Protein AF-A0A7C1V9P4-F1 (afdb_monomer)

Sequence (305 aa):
MFDKLQAVISMVESKGAEFVDARYDELLLRTIIKENERIEKYKTIKRAGVGFNVYYKGATGYAFSANLSIASLEQSAISALGIAKACAPAISIKSEIEPLDPIKNVHLKPEIREPAWLVEGDEKMELLSRMENSAKENGESISSLRVFYGELSGEKIFTNSEGTEIHWHPFTLALRCEVTSKTPQGDLMTARDFRTGSIGLEHLKMKNHTPEDLGKNAALWAKEKLTSKTAPAGKFRALCENSLAGVLAHESFGHLTEGDFVVSKGSPLHNKLGEKLGSEHVTIIDEGIVPKGENICSLWLPFDD

Radius of gyration: 24.07 Å; Cα contacts (8 Å, |Δi|>4): 601; chains: 1; bounding box: 50×53×67 Å

Secondary structure (DSSP, 8-state):
-HHHHHHHHHHHHTTT-SEEEEEEEEEEEEEEEEETTEEEEEEEEEEEEEEEEEEETTEEEEEEES--SHHHHHHHHHHHHHHHHHHTTT-SSPPP----PPP-SEEE----SS-GGGS-HHHHHHHHHHHHHHHHHH-SSEEEEEEEEEEEEEEEEEEETT--EEEE--EEEEEEEEEEEE-TT--EEEEEEEEEES--GGGGGSTT-SHHHHHHHHHHHHHHHHTPPPPPSS-------HHHHHHHHIIIIIGGG-HHHHHTT-STTTT-TTS--S-TT-------PPPPSTT--S---SS--

Structure (mmCIF, N/CA/C/O backbone):
data_AF-A0A7C1V9P4-F1
#
_entry.id   AF-A0A7C1V9P4-F1
#
loop_
_atom_site.group_PDB
_atom_site.id
_atom_site.type_symbol
_atom_site.label_atom_id
_atom_site.label_alt_id
_atom_site.label_comp_id
_atom_site.label_asym_id
_atom_site.label_entity_id
_atom_site.label_seq_id
_atom_site.pdbx_PDB_ins_code
_atom_site.Cartn_x
_atom_site.Cartn_y
_atom_site.Cartn_z
_atom_site.occupancy
_atom_site.B_iso_or_equiv
_atom_site.auth_seq_id
_atom_site.auth_comp_id
_atom_site.auth_asym_id
_atom_site.auth_atom_id
_atom_site.pdbx_PDB_model_num
ATOM 1 N N . MET A 1 1 ? 6.977 14.990 -16.830 1.00 96.00 1 MET A N 1
ATOM 2 C CA . MET A 1 1 ? 7.870 13.939 -16.286 1.00 96.00 1 MET A CA 1
ATOM 3 C C . MET A 1 1 ? 8.009 12.784 -17.268 1.00 96.00 1 MET A C 1
ATOM 5 O O . MET A 1 1 ? 9.139 12.408 -17.530 1.00 96.00 1 MET A O 1
ATOM 9 N N . PHE A 1 2 ? 6.910 12.297 -17.856 1.00 97.12 2 PHE A N 1
ATOM 10 C CA . PHE A 1 2 ? 6.898 11.280 -18.918 1.00 97.12 2 PHE A CA 1
ATOM 11 C C . PHE A 1 2 ? 8.036 11.407 -19.954 1.00 97.12 2 PHE A C 1
ATOM 13 O O . PHE A 1 2 ? 8.886 10.525 -20.003 1.00 97.12 2 PHE A O 1
ATOM 20 N N . ASP A 1 3 ? 8.147 12.533 -20.675 1.00 97.69 3 ASP A N 1
ATOM 21 C CA . ASP A 1 3 ? 9.193 12.716 -21.705 1.00 97.69 3 ASP A CA 1
ATOM 22 C C . ASP A 1 3 ? 10.616 12.536 -21.160 1.00 97.69 3 ASP A C 1
ATOM 24 O O . ASP A 1 3 ? 11.504 12.004 -21.824 1.00 97.69 3 ASP A O 1
ATOM 28 N N . LYS A 1 4 ? 10.836 12.968 -19.912 1.00 97.81 4 LYS A N 1
ATOM 29 C CA . LYS A 1 4 ? 12.121 12.812 -19.229 1.00 97.81 4 LYS A CA 1
ATOM 30 C C . LYS A 1 4 ? 12.416 11.333 -18.964 1.00 97.81 4 LYS A C 1
ATOM 32 O O . LYS A 1 4 ? 13.551 10.915 -19.150 1.00 97.81 4 LYS A O 1
ATOM 37 N N . LEU A 1 5 ? 11.420 10.558 -18.532 1.00 98.50 5 LEU A N 1
ATOM 38 C CA . LEU A 1 5 ? 11.569 9.119 -18.298 1.00 98.50 5 LEU A CA 1
ATOM 39 C C . LEU A 1 5 ? 11.800 8.364 -19.609 1.00 98.50 5 LEU A C 1
ATOM 41 O O . LEU A 1 5 ? 12.713 7.550 -19.673 1.00 98.50 5 LEU A O 1
ATOM 45 N N . GLN A 1 6 ? 11.054 8.699 -20.663 1.00 98.31 6 GLN A N 1
ATOM 46 C CA . GLN A 1 6 ? 11.232 8.123 -21.998 1.00 98.31 6 GLN A CA 1
ATOM 47 C C . GLN A 1 6 ? 12.642 8.369 -22.554 1.00 98.31 6 GLN A C 1
ATOM 49 O O . GLN A 1 6 ? 13.273 7.447 -23.068 1.00 98.31 6 GLN A O 1
ATOM 54 N N . ALA A 1 7 ? 13.193 9.573 -22.364 1.00 98.44 7 ALA A N 1
ATOM 55 C CA . ALA A 1 7 ? 14.576 9.865 -22.740 1.00 98.44 7 ALA A CA 1
ATOM 56 C C . ALA A 1 7 ? 15.599 8.991 -21.984 1.00 98.44 7 ALA A C 1
ATOM 58 O O . ALA A 1 7 ? 16.558 8.503 -22.584 1.00 98.44 7 ALA A O 1
ATOM 59 N N . VAL A 1 8 ? 15.392 8.759 -20.680 1.00 98.75 8 VAL A N 1
ATOM 60 C CA . VAL A 1 8 ? 16.258 7.879 -19.871 1.00 98.75 8 VAL A CA 1
ATOM 61 C C . VAL A 1 8 ? 16.138 6.421 -20.317 1.00 98.75 8 VAL A C 1
ATOM 63 O O . VAL A 1 8 ? 17.161 5.750 -20.446 1.00 98.75 8 VAL A O 1
ATOM 66 N N . ILE A 1 9 ? 14.921 5.946 -20.590 1.00 98.69 9 ILE A N 1
ATOM 67 C CA . ILE A 1 9 ? 14.661 4.592 -21.098 1.00 98.69 9 ILE A CA 1
ATOM 68 C C . ILE A 1 9 ? 15.419 4.368 -22.409 1.00 98.69 9 ILE A C 1
ATOM 70 O O . ILE A 1 9 ? 16.275 3.485 -22.463 1.00 98.69 9 ILE A O 1
ATOM 74 N N . SER A 1 10 ? 15.227 5.248 -23.400 1.00 98.50 10 SER A N 1
ATOM 75 C CA . SER A 1 10 ? 15.921 5.172 -24.698 1.00 98.50 10 SER A CA 1
ATOM 76 C C . SER A 1 10 ? 17.448 5.143 -24.542 1.00 98.50 10 SER A C 1
ATOM 78 O O . SER A 1 10 ? 18.164 4.420 -25.242 1.00 98.50 10 SER A O 1
ATOM 80 N N . MET A 1 11 ? 17.982 5.919 -23.593 1.00 98.50 11 MET A N 1
ATOM 81 C CA . MET A 1 11 ? 19.412 5.930 -23.293 1.00 98.50 11 MET A CA 1
ATOM 82 C C . MET A 1 11 ? 19.894 4.582 -22.741 1.00 98.50 11 MET A C 1
ATOM 84 O O . MET A 1 11 ? 20.945 4.093 -23.164 1.00 98.50 11 MET A O 1
ATOM 88 N N . VAL A 1 12 ? 19.159 3.963 -21.819 1.00 98.31 12 VAL A N 1
ATOM 89 C CA . VAL A 1 12 ? 19.556 2.685 -21.209 1.00 98.31 12 VAL A CA 1
ATOM 90 C C . VAL A 1 12 ? 19.396 1.515 -22.185 1.00 98.31 12 VAL A C 1
ATOM 92 O O . VAL A 1 12 ? 20.265 0.640 -22.225 1.00 98.31 12 VAL A O 1
ATOM 95 N N . GLU A 1 13 ? 18.380 1.541 -23.046 1.00 98.38 13 GLU A N 1
ATOM 96 C CA . GLU A 1 13 ? 18.219 0.595 -24.160 1.00 98.38 13 GLU A CA 1
ATOM 97 C C . GLU A 1 13 ? 19.413 0.640 -25.115 1.00 98.38 13 GLU A C 1
ATOM 99 O O . GLU A 1 13 ? 19.986 -0.399 -25.447 1.00 98.38 13 GLU A O 1
ATOM 104 N N . SER A 1 14 ? 19.913 1.839 -25.448 1.00 98.38 14 SER A N 1
ATOM 105 C CA . SER A 1 14 ? 21.128 1.988 -26.267 1.00 98.38 14 SER A CA 1
ATOM 106 C C . SER A 1 14 ? 22.387 1.364 -25.632 1.00 98.38 14 SER A C 1
ATOM 108 O O . SER A 1 14 ? 23.379 1.110 -26.315 1.00 98.38 14 SER A O 1
ATOM 110 N N . LYS A 1 15 ? 22.357 1.085 -24.319 1.00 98.19 15 LYS A N 1
ATOM 111 C CA . LYS A 1 15 ? 23.425 0.410 -23.554 1.00 98.19 15 LYS A CA 1
ATOM 112 C C . LYS A 1 15 ? 23.176 -1.094 -23.374 1.00 98.19 15 LYS A C 1
ATOM 114 O O . LYS A 1 15 ? 23.946 -1.771 -22.671 1.00 98.19 15 LYS A O 1
ATOM 119 N N . GLY A 1 16 ? 22.141 -1.613 -24.027 1.00 97.25 16 GLY A N 1
ATOM 120 C CA . GLY A 1 16 ? 21.831 -3.028 -24.148 1.00 97.25 16 GLY A CA 1
ATOM 121 C C . GLY A 1 16 ? 20.777 -3.546 -23.178 1.00 97.25 16 GLY A C 1
ATOM 122 O O . GLY A 1 16 ? 20.761 -4.752 -22.981 1.00 97.25 16 GLY A O 1
ATOM 123 N N . ALA A 1 17 ? 19.959 -2.697 -22.546 1.00 97.88 17 ALA A N 1
ATOM 124 C CA . ALA A 1 17 ? 18.738 -3.187 -21.898 1.00 97.88 17 ALA A CA 1
ATOM 125 C C . ALA A 1 17 ? 17.754 -3.730 -22.945 1.00 97.88 17 ALA A C 1
ATOM 127 O O . ALA A 1 17 ? 17.653 -3.169 -24.032 1.00 97.88 17 ALA A O 1
ATOM 128 N N . GLU A 1 18 ? 17.056 -4.815 -22.612 1.00 97.25 18 GLU A N 1
ATOM 129 C CA . GLU A 1 18 ? 16.033 -5.430 -23.475 1.00 97.25 18 GLU A CA 1
ATOM 130 C C . GLU A 1 18 ? 14.646 -4.833 -23.217 1.00 97.25 18 GLU A C 1
ATOM 132 O O . GLU A 1 18 ? 13.836 -4.750 -24.133 1.00 97.25 18 GLU A O 1
ATOM 137 N N . PHE A 1 19 ? 14.394 -4.402 -21.980 1.00 97.56 19 PHE A N 1
ATOM 138 C CA . PHE A 1 19 ? 13.186 -3.694 -21.577 1.00 97.56 19 PHE A CA 1
ATOM 139 C C . PHE A 1 19 ? 13.467 -2.880 -20.315 1.00 97.56 19 PHE A C 1
ATOM 141 O O . PHE A 1 19 ? 14.289 -3.270 -19.476 1.00 97.56 19 PHE A O 1
ATOM 148 N N . VAL A 1 20 ? 12.789 -1.750 -20.174 1.00 97.94 20 VAL A N 1
ATOM 149 C CA . VAL A 1 20 ? 12.840 -0.892 -18.995 1.00 97.94 20 VAL A CA 1
ATOM 150 C C . VAL A 1 20 ? 11.428 -0.434 -18.670 1.00 97.94 20 VAL A C 1
ATOM 152 O O . VAL A 1 20 ? 10.728 0.058 -19.552 1.00 97.94 20 VAL A O 1
ATOM 155 N N . ASP A 1 21 ? 11.038 -0.516 -17.403 1.00 96.38 21 ASP A N 1
ATOM 156 C CA . ASP A 1 21 ? 9.947 0.295 -16.872 1.00 96.38 21 ASP A CA 1
ATOM 157 C C . ASP A 1 21 ? 10.487 1.367 -15.921 1.00 96.38 21 ASP A C 1
ATOM 159 O O . ASP A 1 21 ? 11.546 1.231 -15.297 1.00 96.38 21 ASP A O 1
ATOM 163 N N . ALA A 1 22 ? 9.777 2.487 -15.879 1.00 98.19 22 ALA A N 1
ATOM 164 C CA . ALA A 1 22 ? 10.066 3.624 -15.033 1.00 98.19 22 ALA A CA 1
ATOM 165 C C . ALA A 1 22 ? 8.780 4.094 -14.355 1.00 98.19 22 ALA A C 1
ATOM 167 O O . ALA A 1 22 ? 7.757 4.333 -15.003 1.00 98.19 22 ALA A O 1
ATOM 168 N N . ARG A 1 23 ? 8.858 4.276 -13.039 1.00 97.50 23 ARG A N 1
ATOM 169 C CA . ARG A 1 23 ? 7.726 4.659 -12.191 1.00 97.50 23 ARG A CA 1
ATOM 170 C C . ARG A 1 23 ? 8.077 5.914 -11.431 1.00 97.50 23 ARG A C 1
ATOM 172 O O . ARG A 1 23 ? 8.983 5.887 -10.603 1.00 97.50 23 ARG A O 1
ATOM 179 N N . TYR A 1 24 ? 7.393 7.010 -11.727 1.00 98.12 24 TYR A N 1
ATOM 180 C CA . TYR A 1 24 ? 7.486 8.238 -10.950 1.00 98.12 24 TYR A CA 1
ATOM 181 C C . TYR A 1 24 ? 6.370 8.280 -9.921 1.00 98.12 24 TYR A C 1
ATOM 183 O O . TYR A 1 24 ? 5.208 8.155 -10.284 1.00 98.12 24 TYR A O 1
ATOM 191 N N . ASP A 1 25 ? 6.740 8.556 -8.678 1.00 96.62 25 ASP A N 1
ATOM 192 C CA . ASP A 1 25 ? 5.815 8.820 -7.588 1.00 96.62 25 ASP A CA 1
ATOM 193 C C . ASP A 1 25 ? 6.046 10.242 -7.085 1.00 96.62 25 ASP A C 1
ATOM 195 O O . ASP A 1 25 ? 7.180 10.621 -6.791 1.00 96.62 25 ASP A O 1
ATOM 199 N N . GLU A 1 26 ? 4.976 11.008 -6.902 1.00 97.12 26 GLU A N 1
ATOM 200 C CA . GLU A 1 26 ? 4.943 12.222 -6.096 1.00 97.12 26 GLU A CA 1
ATOM 201 C C . GLU A 1 26 ? 3.722 12.194 -5.180 1.00 97.12 26 GLU A C 1
ATOM 203 O O . GLU A 1 26 ? 2.608 12.530 -5.570 1.00 97.12 26 GLU A O 1
ATOM 208 N N . LEU A 1 27 ? 3.944 11.787 -3.932 1.00 95.62 27 LEU A N 1
ATOM 209 C CA . LEU A 1 27 ? 2.893 11.512 -2.962 1.00 95.62 27 LEU A CA 1
ATOM 210 C C . LEU A 1 27 ? 2.967 12.464 -1.768 1.00 95.62 27 LEU A C 1
ATOM 212 O O . LEU A 1 27 ? 4.029 12.728 -1.198 1.00 95.62 27 LEU A O 1
ATOM 216 N N . LEU A 1 28 ? 1.800 12.936 -1.355 1.00 95.62 28 LEU A N 1
ATOM 217 C CA . LEU A 1 28 ? 1.541 13.693 -0.144 1.00 95.62 28 LEU A CA 1
ATOM 218 C C . LEU A 1 28 ? 0.872 12.774 0.875 1.00 95.62 28 LEU A C 1
ATOM 220 O O . LEU A 1 28 ? -0.248 12.310 0.670 1.00 95.62 28 LEU A O 1
ATOM 224 N N . LEU A 1 29 ? 1.559 12.545 1.992 1.00 95.94 29 LEU A N 1
ATOM 225 C CA . LEU A 1 29 ? 1.027 11.855 3.159 1.00 95.94 29 LEU A CA 1
ATOM 226 C C . LEU A 1 29 ? 0.734 12.884 4.246 1.00 95.94 29 LEU A C 1
ATOM 228 O O . LEU A 1 29 ? 1.670 13.506 4.762 1.00 95.94 29 LEU A O 1
ATOM 232 N N . ARG A 1 30 ? -0.533 13.033 4.641 1.00 96.12 30 ARG A N 1
ATOM 233 C CA . ARG A 1 30 ? -0.882 13.778 5.858 1.00 96.12 30 ARG A CA 1
ATOM 234 C C . ARG A 1 30 ? -1.297 12.835 6.962 1.00 96.12 30 ARG A C 1
ATOM 236 O O . ARG A 1 30 ? -1.906 11.795 6.734 1.00 96.12 30 ARG A O 1
ATOM 243 N N . THR A 1 31 ? -0.920 13.190 8.178 1.00 97.62 31 THR A N 1
ATOM 244 C CA . THR A 1 31 ? -1.203 12.398 9.365 1.00 97.62 31 THR A CA 1
ATOM 245 C C . THR A 1 31 ? -1.491 13.323 10.528 1.00 97.62 31 THR A C 1
ATOM 247 O O . THR A 1 31 ? -0.660 14.173 10.859 1.00 97.62 31 THR A O 1
ATOM 250 N N . ILE A 1 32 ? -2.628 13.096 11.175 1.00 98.19 32 ILE A N 1
ATOM 251 C CA . ILE A 1 32 ? -2.989 13.723 12.438 1.00 98.19 32 ILE A CA 1
ATOM 252 C C . ILE A 1 32 ? -3.236 12.609 13.455 1.00 98.19 32 ILE A C 1
ATOM 254 O O . ILE A 1 32 ? -3.940 11.642 13.170 1.00 98.19 32 ILE A O 1
ATOM 258 N N . ILE A 1 33 ? -2.614 12.717 14.624 1.00 98.19 33 ILE A N 1
ATOM 259 C CA . ILE A 1 33 ? -2.782 11.775 15.729 1.00 98.19 33 ILE A CA 1
ATOM 260 C C . ILE A 1 33 ? -3.067 12.582 16.981 1.00 98.19 33 ILE A C 1
ATOM 262 O O . ILE A 1 33 ? -2.270 13.455 17.337 1.00 98.19 33 ILE A O 1
ATOM 266 N N . LYS A 1 34 ? -4.170 12.253 17.651 1.00 98.12 34 LYS A N 1
ATOM 267 C CA . LYS A 1 34 ? -4.430 12.701 19.016 1.00 98.12 34 LYS A CA 1
ATOM 268 C C . LYS A 1 34 ? -4.351 11.518 19.967 1.00 98.12 34 LYS A C 1
ATOM 270 O O . LYS A 1 34 ? -4.771 10.414 19.616 1.00 98.12 34 LYS A O 1
ATOM 275 N N . GLU A 1 35 ? -3.846 11.773 21.161 1.00 97.44 35 GLU A N 1
ATOM 276 C CA . GLU A 1 35 ? -3.907 10.854 22.288 1.00 97.44 35 GLU A CA 1
ATOM 277 C C . GLU A 1 35 ? -4.389 11.616 23.520 1.00 97.44 35 GLU A C 1
ATOM 279 O O . GLU A 1 35 ? -3.815 12.645 23.876 1.00 97.44 35 GLU A O 1
ATOM 284 N N . ASN A 1 36 ? -5.459 11.127 24.153 1.00 93.50 36 ASN A N 1
ATOM 285 C CA . ASN A 1 36 ? -6.065 11.735 25.340 1.00 93.50 36 ASN A CA 1
ATOM 286 C C . ASN A 1 36 ? -6.236 13.265 25.201 1.00 93.50 36 ASN A C 1
ATOM 288 O O . ASN A 1 36 ? -5.708 14.027 26.006 1.00 93.50 36 ASN A O 1
ATOM 292 N N . GLU A 1 37 ? -6.932 13.712 24.151 1.00 91.69 37 GLU A N 1
ATOM 293 C CA . GLU A 1 37 ? -7.210 15.116 23.786 1.00 91.69 37 GLU A CA 1
ATOM 294 C C . GLU A 1 37 ? -6.017 15.926 23.275 1.00 91.69 37 GLU A C 1
ATOM 296 O O . GLU A 1 37 ? -6.200 17.002 22.700 1.00 91.69 37 GLU A O 1
ATOM 301 N N . ARG A 1 38 ? -4.790 15.423 23.420 1.00 96.50 38 ARG A N 1
ATOM 302 C CA . ARG A 1 38 ? -3.576 16.137 23.020 1.00 96.50 38 ARG A CA 1
ATOM 303 C C . ARG A 1 38 ? -3.177 15.756 21.604 1.00 96.50 38 ARG A C 1
ATOM 305 O O . ARG A 1 38 ? -3.206 14.589 21.227 1.00 96.50 38 ARG A O 1
ATOM 312 N N . ILE A 1 39 ? -2.785 16.749 20.811 1.00 97.19 39 ILE A N 1
ATOM 313 C CA . ILE A 1 39 ? -2.232 16.518 19.474 1.00 97.19 39 ILE A CA 1
ATOM 314 C C . ILE A 1 39 ? -0.796 16.016 19.634 1.00 97.19 39 ILE A C 1
ATOM 316 O O . ILE A 1 39 ? 0.102 16.786 19.961 1.00 97.19 39 ILE A O 1
ATOM 320 N N . GLU A 1 40 ? -0.585 14.736 19.355 1.00 97.38 40 GLU A N 1
ATOM 321 C CA . GLU A 1 40 ? 0.741 14.108 19.343 1.00 97.38 40 GLU A CA 1
ATOM 322 C C . GLU A 1 40 ? 1.461 14.356 18.016 1.00 97.38 40 GLU A C 1
ATOM 324 O O . GLU A 1 40 ? 2.684 14.494 17.948 1.00 97.38 40 GLU A O 1
ATOM 329 N N . LYS A 1 41 ? 0.703 14.399 16.916 1.00 97.00 41 LYS A N 1
ATOM 330 C CA . LYS A 1 41 ? 1.269 14.579 15.581 1.00 97.00 41 LYS A CA 1
ATOM 331 C C . LYS A 1 41 ? 0.309 15.330 14.681 1.00 97.00 41 LYS A C 1
ATOM 333 O O . LYS A 1 41 ? -0.839 14.934 14.542 1.00 97.00 41 LYS A O 1
ATOM 338 N N . TYR A 1 42 ? 0.831 16.337 13.994 1.00 96.69 42 TYR A N 1
ATOM 339 C CA . TYR A 1 42 ? 0.198 16.978 12.847 1.00 96.69 42 TYR A CA 1
ATOM 340 C C . TYR A 1 42 ? 1.285 17.150 11.787 1.00 96.69 42 TYR A C 1
ATOM 342 O O . TYR A 1 42 ? 2.172 17.991 11.926 1.00 96.69 42 TYR A O 1
ATOM 350 N N . LYS A 1 43 ? 1.299 16.291 10.765 1.00 96.50 43 LYS A N 1
ATOM 351 C CA . LYS A 1 43 ? 2.416 16.219 9.815 1.00 96.50 43 LYS A CA 1
ATOM 352 C C . LYS A 1 43 ? 1.930 16.056 8.385 1.00 96.50 43 LYS A C 1
ATOM 354 O O . LYS A 1 43 ? 1.090 15.205 8.119 1.00 96.50 43 LYS A O 1
ATOM 359 N N . THR A 1 44 ? 2.561 16.793 7.476 1.00 95.44 44 THR A N 1
ATOM 360 C CA . THR A 1 44 ? 2.487 16.569 6.028 1.00 95.44 44 THR A CA 1
ATOM 361 C C . THR A 1 44 ? 3.875 16.191 5.523 1.00 95.44 44 THR A C 1
ATOM 363 O O . THR A 1 44 ? 4.862 16.837 5.874 1.00 95.44 44 THR A O 1
ATOM 366 N N . ILE A 1 45 ? 3.969 15.124 4.734 1.00 96.94 45 ILE A N 1
ATOM 367 C CA . ILE A 1 45 ? 5.202 14.665 4.093 1.00 96.94 45 ILE A CA 1
ATOM 368 C C . ILE A 1 45 ? 4.952 14.614 2.594 1.00 96.94 45 ILE A C 1
ATOM 370 O O . ILE A 1 45 ? 4.043 13.919 2.157 1.00 96.94 45 ILE A O 1
ATOM 374 N N . LYS A 1 46 ? 5.799 15.293 1.821 1.00 96.50 46 LYS A N 1
ATOM 375 C CA . LYS A 1 46 ? 5.904 15.085 0.379 1.00 96.50 46 LYS A CA 1
ATOM 376 C C . LYS A 1 46 ? 7.046 14.110 0.105 1.00 96.50 46 LYS A C 1
ATOM 378 O O . LYS A 1 46 ? 8.144 14.294 0.629 1.00 96.50 46 LYS A O 1
ATOM 383 N N . ARG A 1 47 ? 6.791 13.073 -0.686 1.00 96.56 47 ARG A N 1
ATOM 384 C CA . ARG A 1 47 ? 7.801 12.145 -1.204 1.00 96.56 47 ARG A CA 1
ATOM 385 C C . ARG A 1 47 ? 7.738 12.186 -2.714 1.00 96.56 47 ARG A C 1
ATOM 387 O O . ARG A 1 47 ? 6.648 12.087 -3.256 1.00 96.56 47 ARG A O 1
ATOM 394 N N . ALA A 1 48 ? 8.888 12.330 -3.357 1.00 97.88 48 ALA A N 1
ATOM 395 C CA . ALA A 1 48 ? 8.982 12.236 -4.799 1.00 97.88 48 ALA A CA 1
ATOM 396 C C . ALA A 1 48 ? 10.189 11.388 -5.193 1.00 97.88 48 ALA A C 1
ATOM 398 O O . ALA A 1 48 ? 11.231 11.459 -4.536 1.00 97.88 48 ALA A O 1
ATOM 399 N N . GLY A 1 49 ? 10.053 10.597 -6.249 1.00 98.31 49 GLY A N 1
ATOM 400 C CA . GLY A 1 49 ? 11.144 9.782 -6.759 1.00 98.31 49 GLY A CA 1
ATOM 401 C C . GLY A 1 49 ? 10.761 8.988 -7.993 1.00 98.31 49 GLY A C 1
ATOM 402 O O . GLY A 1 49 ? 9.604 8.973 -8.397 1.00 98.31 49 GLY A O 1
ATOM 403 N N . VAL A 1 50 ? 11.762 8.354 -8.594 1.00 98.69 50 VAL A N 1
ATOM 404 C CA . VAL A 1 50 ? 11.601 7.471 -9.747 1.00 98.69 50 VAL A CA 1
ATOM 405 C C . VAL A 1 50 ? 12.277 6.140 -9.455 1.00 98.69 50 VAL A C 1
ATOM 407 O O . VAL A 1 50 ? 13.444 6.140 -9.060 1.00 98.69 50 VAL A O 1
ATOM 410 N N . GLY A 1 51 ? 11.564 5.036 -9.652 1.00 98.44 51 GLY A N 1
ATOM 411 C CA . GLY A 1 51 ? 12.121 3.686 -9.714 1.00 98.44 51 GLY A CA 1
ATOM 412 C C . GLY A 1 51 ? 12.295 3.238 -11.164 1.00 98.44 51 GLY A C 1
ATOM 413 O O . GLY A 1 51 ? 11.484 3.601 -12.012 1.00 98.44 51 GLY A O 1
ATOM 414 N N . PHE A 1 52 ? 13.347 2.468 -11.435 1.00 98.62 52 PHE A N 1
ATOM 415 C CA . PHE A 1 52 ? 13.604 1.834 -12.726 1.00 98.62 52 PHE A CA 1
ATOM 416 C C . PHE A 1 52 ? 13.789 0.333 -12.526 1.00 98.62 52 PHE A C 1
ATOM 418 O O . PHE A 1 52 ? 14.713 -0.059 -11.804 1.00 98.62 52 PHE A O 1
ATOM 425 N N . ASN A 1 53 ? 12.981 -0.490 -13.195 1.00 97.94 53 ASN A N 1
ATOM 426 C CA . ASN A 1 53 ? 13.299 -1.899 -13.410 1.00 97.94 53 ASN A CA 1
ATOM 427 C C . ASN A 1 53 ? 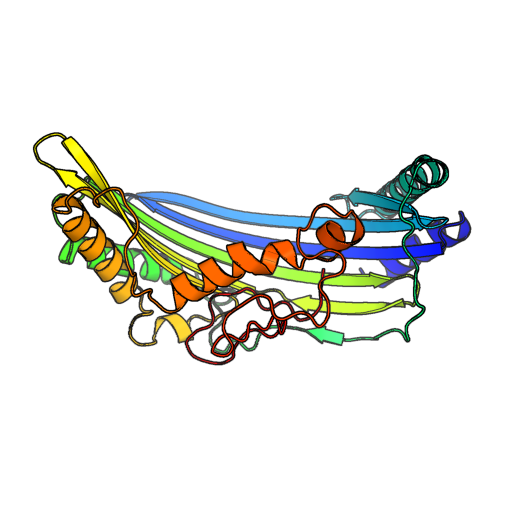13.895 -2.059 -14.805 1.00 97.94 53 ASN A C 1
ATOM 429 O O . ASN A 1 53 ? 13.311 -1.634 -15.798 1.00 97.94 53 ASN A O 1
ATOM 433 N N . VAL A 1 54 ? 15.076 -2.664 -14.883 1.00 98.38 54 VAL A N 1
ATOM 434 C CA . VAL A 1 54 ? 15.790 -2.896 -16.139 1.00 98.38 54 VAL A CA 1
ATOM 435 C C . VAL A 1 54 ? 15.974 -4.387 -16.347 1.00 98.38 54 VAL A C 1
ATOM 437 O O . VAL A 1 54 ? 16.501 -5.080 -15.474 1.00 98.38 54 VAL A O 1
ATOM 440 N N . TYR A 1 55 ? 15.597 -4.860 -17.527 1.00 97.81 55 TYR A N 1
ATOM 441 C CA . TYR A 1 55 ? 15.671 -6.257 -17.919 1.00 97.81 55 TYR A CA 1
ATOM 442 C C . TYR A 1 55 ? 16.814 -6.483 -18.911 1.00 97.81 55 TYR A C 1
ATOM 444 O O . TYR A 1 55 ? 17.027 -5.708 -19.849 1.00 97.81 55 TYR A O 1
ATOM 452 N N . TYR A 1 56 ? 17.579 -7.548 -18.681 1.00 97.69 56 TYR A N 1
ATOM 453 C CA . TYR A 1 56 ? 18.713 -7.941 -19.510 1.00 97.69 56 TYR A CA 1
ATOM 454 C C . TYR A 1 56 ? 18.952 -9.453 -19.446 1.00 97.69 56 TYR A C 1
ATOM 456 O O . TYR A 1 56 ? 19.321 -9.992 -18.400 1.00 97.69 56 TYR A O 1
ATOM 464 N N . LYS A 1 57 ? 18.805 -10.137 -20.583 1.00 96.06 57 LYS A N 1
ATOM 465 C CA . LYS A 1 57 ? 19.024 -11.581 -20.765 1.00 96.06 57 LYS A CA 1
ATOM 466 C C . LYS A 1 57 ? 18.254 -12.438 -19.759 1.00 96.06 57 LYS A C 1
ATOM 468 O O . LYS A 1 57 ? 18.768 -13.442 -19.257 1.00 96.06 57 LYS A O 1
ATOM 473 N N . GLY A 1 58 ? 17.023 -12.024 -19.471 1.00 94.50 58 GLY A N 1
ATOM 474 C CA . GLY A 1 58 ? 16.126 -12.663 -18.510 1.00 94.50 58 GLY A CA 1
ATOM 475 C C . GLY A 1 58 ? 16.394 -12.339 -17.037 1.00 94.50 58 GLY A C 1
ATOM 476 O O . GLY A 1 58 ? 15.676 -12.854 -16.187 1.00 94.50 58 GLY A O 1
ATOM 477 N N . ALA A 1 59 ? 17.396 -11.512 -16.713 1.00 97.00 59 ALA A N 1
ATOM 478 C CA . ALA A 1 59 ? 17.590 -10.970 -15.367 1.00 97.00 59 ALA A CA 1
ATOM 479 C C . ALA A 1 59 ? 16.998 -9.570 -15.238 1.00 97.00 59 ALA A C 1
ATOM 481 O O . ALA A 1 59 ? 16.958 -8.816 -16.209 1.00 97.00 59 ALA A O 1
ATOM 482 N N . THR A 1 60 ? 16.626 -9.209 -14.014 1.00 95.88 60 THR A N 1
ATOM 483 C CA . THR A 1 60 ? 16.102 -7.887 -13.667 1.00 95.88 60 THR A CA 1
ATOM 484 C C . THR A 1 60 ? 17.046 -7.198 -12.688 1.00 95.88 60 THR A C 1
ATOM 486 O O . THR A 1 60 ? 17.636 -7.834 -11.813 1.00 95.88 60 THR A O 1
ATOM 489 N N . GLY A 1 61 ? 17.201 -5.888 -12.831 1.00 97.75 61 GLY A N 1
ATOM 490 C CA . GLY A 1 61 ? 17.885 -5.032 -11.874 1.00 97.75 61 GLY A CA 1
ATOM 491 C C . GLY A 1 61 ? 17.030 -3.818 -11.547 1.00 97.75 61 GLY A C 1
ATOM 492 O O . GLY A 1 61 ? 16.367 -3.276 -12.426 1.00 97.75 61 GLY A O 1
ATOM 493 N N . TYR A 1 62 ? 17.060 -3.395 -10.285 1.00 98.38 62 TYR A N 1
ATOM 494 C CA . TYR A 1 62 ? 16.276 -2.268 -9.790 1.00 98.38 62 TYR A CA 1
ATOM 495 C C . TYR A 1 62 ? 17.174 -1.194 -9.183 1.00 98.38 62 TYR A C 1
ATOM 497 O O . TYR A 1 62 ? 18.117 -1.491 -8.445 1.00 98.38 62 TYR A O 1
ATOM 505 N N . ALA A 1 63 ? 16.852 0.064 -9.459 1.00 98.62 63 ALA A N 1
ATOM 506 C CA . ALA A 1 63 ? 17.417 1.214 -8.769 1.00 98.62 63 ALA A CA 1
ATOM 507 C C . ALA A 1 63 ? 16.416 2.368 -8.770 1.00 98.62 63 ALA A C 1
ATOM 509 O O . ALA A 1 63 ? 15.501 2.422 -9.587 1.00 98.62 63 ALA A O 1
ATOM 510 N N . PHE A 1 64 ? 16.613 3.329 -7.872 1.00 98.44 64 PHE A N 1
ATOM 511 C CA . PHE A 1 64 ? 15.725 4.480 -7.748 1.00 98.44 64 PHE A CA 1
ATOM 512 C C . PHE A 1 64 ? 16.501 5.779 -7.521 1.00 98.44 64 PHE A C 1
ATOM 514 O O . PHE A 1 64 ? 17.699 5.764 -7.227 1.00 98.44 64 PHE A O 1
ATOM 521 N N . SER A 1 65 ? 15.820 6.915 -7.659 1.00 98.31 65 SER A N 1
ATOM 522 C CA . SER A 1 65 ? 16.326 8.224 -7.244 1.00 98.31 65 SER A CA 1
ATOM 523 C C . SER A 1 65 ? 15.213 9.104 -6.686 1.00 98.31 65 SER A C 1
ATOM 525 O O . SER A 1 65 ? 14.139 9.200 -7.269 1.00 98.31 65 SER A O 1
ATOM 527 N N . ALA A 1 66 ? 15.499 9.807 -5.588 1.00 97.94 66 ALA A N 1
ATOM 528 C CA . ALA A 1 66 ? 14.674 10.913 -5.092 1.00 97.94 66 ALA A CA 1
ATOM 529 C C . ALA A 1 66 ? 15.089 12.278 -5.687 1.00 97.94 66 ALA A C 1
ATOM 531 O O . ALA A 1 66 ? 14.423 13.289 -5.471 1.00 97.94 66 ALA A O 1
ATOM 532 N N . ASN A 1 67 ? 16.200 12.331 -6.431 1.00 97.62 67 ASN A N 1
ATOM 533 C CA . ASN A 1 67 ? 16.652 13.517 -7.150 1.00 97.62 67 ASN A CA 1
ATOM 534 C C . ASN A 1 67 ? 16.181 13.438 -8.611 1.00 97.62 67 ASN A C 1
ATOM 536 O O . ASN A 1 67 ? 16.659 12.623 -9.393 1.00 97.62 67 ASN A O 1
ATOM 540 N N . LEU A 1 68 ? 15.263 14.332 -8.981 1.00 98.00 68 LEU A N 1
ATOM 541 C CA . LEU A 1 68 ? 14.586 14.340 -10.284 1.00 98.00 68 LEU A CA 1
ATOM 542 C C . LEU A 1 68 ? 15.383 15.040 -11.406 1.00 98.00 68 LEU A C 1
ATOM 544 O O . LEU A 1 68 ? 14.844 15.316 -12.489 1.00 98.00 68 LEU A O 1
ATOM 548 N N . SER A 1 69 ? 16.651 15.383 -11.159 1.00 98.19 69 SER A N 1
ATOM 549 C CA . SER A 1 69 ? 17.569 15.832 -12.212 1.00 98.19 69 SER A CA 1
ATOM 550 C C . SER A 1 69 ? 17.828 14.708 -13.214 1.00 98.19 69 SER A C 1
ATOM 552 O O . SER A 1 69 ? 17.949 13.547 -12.833 1.00 98.19 69 SER A O 1
ATOM 554 N N . ILE A 1 70 ? 17.944 15.058 -14.499 1.00 98.06 70 ILE A N 1
ATOM 555 C CA . ILE A 1 70 ? 18.171 14.071 -15.563 1.00 98.06 70 ILE A CA 1
ATOM 556 C C . ILE A 1 70 ? 19.410 13.209 -15.280 1.00 98.06 70 ILE A C 1
ATOM 558 O O . ILE A 1 70 ? 19.303 11.991 -15.285 1.00 98.06 70 ILE A O 1
ATOM 562 N N . ALA A 1 71 ? 20.527 13.826 -14.882 1.00 98.31 71 ALA A N 1
ATOM 563 C CA . ALA A 1 71 ? 21.767 13.118 -14.570 1.00 98.31 71 ALA A CA 1
ATOM 564 C C . ALA A 1 71 ? 21.598 12.073 -13.451 1.00 98.31 71 ALA A C 1
ATOM 566 O O . ALA A 1 71 ? 22.167 10.987 -13.522 1.00 98.31 71 ALA A O 1
ATOM 567 N N . SER A 1 72 ? 20.801 12.373 -12.418 1.00 98.56 72 SER A N 1
ATOM 568 C CA . SER A 1 72 ? 20.552 11.408 -11.345 1.00 98.56 72 SER A CA 1
ATOM 569 C C . SER A 1 72 ? 19.655 10.258 -11.796 1.00 98.56 72 SER A C 1
ATOM 571 O O . SER A 1 72 ? 19.880 9.132 -11.361 1.00 98.56 72 SER A O 1
ATOM 573 N N . LEU A 1 73 ? 18.658 10.528 -12.641 1.00 98.75 73 LEU A N 1
ATOM 574 C CA . LEU A 1 73 ? 17.780 9.495 -13.190 1.00 98.75 73 LEU A CA 1
ATOM 575 C C . LEU A 1 73 ? 18.549 8.558 -14.126 1.00 98.75 73 LEU A C 1
ATOM 577 O O . LEU A 1 73 ? 18.462 7.342 -13.982 1.00 98.75 73 LEU A O 1
ATOM 581 N N . GLU A 1 74 ? 19.363 9.123 -15.018 1.00 98.69 74 GLU A N 1
ATOM 582 C CA . GLU A 1 74 ? 20.260 8.376 -15.902 1.00 98.69 74 GLU A CA 1
ATOM 583 C C . GLU A 1 74 ? 21.212 7.481 -15.102 1.00 98.69 74 GLU A C 1
ATOM 585 O O . GLU A 1 74 ? 21.341 6.293 -15.398 1.00 98.69 74 GLU A O 1
ATOM 590 N N . GLN A 1 75 ? 21.836 8.017 -14.048 1.00 98.69 75 GLN A N 1
ATOM 591 C CA . GLN A 1 75 ? 22.744 7.253 -13.194 1.00 98.69 75 GLN A CA 1
ATOM 592 C C . GLN A 1 75 ? 22.039 6.091 -12.480 1.00 98.69 75 GLN A C 1
ATOM 594 O O . GLN A 1 75 ? 22.599 4.992 -12.409 1.00 98.69 75 GLN A O 1
ATOM 599 N N . SER A 1 76 ? 20.825 6.300 -11.960 1.00 98.75 76 SER A N 1
ATOM 600 C CA . SER A 1 76 ? 20.048 5.227 -11.330 1.00 98.75 76 SER A CA 1
ATOM 601 C C . SER A 1 76 ? 19.678 4.149 -12.345 1.00 98.75 76 SER A C 1
ATOM 603 O O . SER A 1 76 ? 19.941 2.976 -12.095 1.00 98.75 76 SER A O 1
ATOM 605 N N . ALA A 1 77 ? 19.180 4.519 -13.524 1.00 98.75 77 ALA A N 1
ATOM 606 C CA . ALA A 1 77 ? 18.798 3.552 -14.549 1.00 98.75 77 ALA A CA 1
ATOM 607 C C . ALA A 1 77 ? 20.010 2.761 -15.102 1.00 98.75 77 ALA A C 1
ATOM 609 O O . ALA A 1 77 ? 19.937 1.547 -15.291 1.00 98.75 77 ALA A O 1
ATOM 610 N N . ILE A 1 78 ? 21.180 3.402 -15.253 1.00 98.81 78 ILE A N 1
ATOM 611 C CA . ILE A 1 78 ? 22.450 2.712 -15.563 1.00 98.81 78 ILE A CA 1
ATOM 612 C C . ILE A 1 78 ? 22.839 1.733 -14.447 1.00 98.81 78 ILE A C 1
ATOM 614 O O . ILE A 1 78 ? 23.331 0.639 -14.730 1.00 98.81 78 ILE A O 1
ATOM 618 N N . SER A 1 79 ? 22.626 2.105 -13.184 1.00 98.81 79 SER A N 1
ATOM 619 C CA . SER A 1 79 ? 22.926 1.230 -12.043 1.00 98.81 79 SER A CA 1
ATOM 620 C C . SER A 1 79 ? 22.011 0.001 -12.030 1.00 98.81 79 SER A C 1
ATOM 622 O O . SER A 1 79 ? 22.504 -1.111 -11.846 1.00 98.81 79 SER A O 1
ATOM 624 N N . ALA A 1 80 ? 20.716 0.176 -12.321 1.00 98.81 80 ALA A N 1
ATOM 625 C CA . ALA A 1 80 ? 19.765 -0.922 -12.500 1.00 98.81 80 ALA A CA 1
ATOM 626 C C . ALA A 1 80 ? 20.210 -1.883 -13.619 1.00 98.81 80 ALA A C 1
ATOM 628 O O . ALA A 1 80 ? 20.274 -3.093 -13.402 1.00 98.81 80 ALA A O 1
ATOM 629 N N . LEU A 1 81 ? 20.642 -1.359 -14.775 1.00 98.81 81 LEU A N 1
ATOM 630 C CA . LEU A 1 81 ? 21.224 -2.177 -15.848 1.00 98.81 81 LEU A CA 1
ATOM 631 C C . LEU A 1 81 ? 22.481 -2.935 -15.392 1.00 98.81 81 LEU A C 1
ATOM 633 O O . LEU A 1 81 ? 22.678 -4.095 -15.756 1.00 98.81 81 LEU A O 1
ATOM 637 N N . GLY A 1 82 ? 23.350 -2.289 -14.611 1.00 98.69 82 GLY A N 1
ATOM 638 C CA . GLY A 1 82 ? 24.546 -2.915 -14.045 1.00 98.69 82 GLY A CA 1
ATOM 639 C C . GLY A 1 82 ? 24.214 -4.117 -13.158 1.00 98.69 82 GLY A C 1
ATOM 640 O O . GLY A 1 82 ? 24.844 -5.166 -13.296 1.00 98.69 82 GLY A O 1
ATOM 641 N N . ILE A 1 83 ? 23.187 -3.990 -12.311 1.00 98.50 83 ILE A N 1
ATOM 642 C CA . ILE A 1 83 ? 22.671 -5.084 -11.476 1.00 98.50 83 ILE A CA 1
ATOM 643 C C . ILE A 1 83 ? 22.144 -6.222 -12.358 1.00 98.50 83 ILE A C 1
ATOM 645 O O . ILE A 1 83 ? 22.578 -7.362 -12.195 1.00 98.50 83 ILE A O 1
ATOM 649 N N . ALA A 1 84 ? 21.295 -5.919 -13.346 1.00 98.25 84 ALA A N 1
ATOM 650 C CA . ALA A 1 84 ? 20.742 -6.926 -14.255 1.00 98.25 84 ALA A CA 1
ATOM 651 C C . ALA A 1 84 ? 21.853 -7.708 -14.986 1.00 98.25 84 ALA A C 1
ATOM 653 O O . ALA A 1 84 ? 21.841 -8.939 -15.029 1.00 98.25 84 ALA A O 1
ATOM 654 N N . LYS A 1 85 ? 22.881 -7.004 -15.486 1.00 98.31 85 LYS A N 1
ATOM 655 C CA . LYS A 1 85 ? 24.059 -7.611 -16.133 1.00 98.31 85 LYS A CA 1
ATOM 656 C C . LYS A 1 85 ? 24.855 -8.520 -15.197 1.00 98.31 85 LYS A C 1
ATOM 658 O O . LYS A 1 85 ? 25.328 -9.564 -15.643 1.00 98.31 85 LYS A O 1
ATOM 663 N N . ALA A 1 86 ? 25.009 -8.136 -13.931 1.00 98.00 86 ALA A N 1
ATOM 664 C CA . ALA A 1 86 ? 25.722 -8.932 -12.936 1.00 98.00 86 ALA A CA 1
ATOM 665 C C . ALA A 1 86 ? 24.948 -10.198 -12.531 1.00 98.00 86 ALA A C 1
ATOM 667 O O . ALA A 1 86 ? 25.564 -11.238 -12.300 1.00 98.00 86 ALA A O 1
ATOM 668 N N . CYS A 1 87 ? 23.613 -10.131 -12.482 1.00 96.69 87 CYS A N 1
ATOM 669 C CA . CYS A 1 87 ? 22.751 -11.260 -12.126 1.00 96.69 87 CYS A CA 1
ATOM 670 C C . CYS A 1 87 ? 22.525 -12.246 -13.285 1.00 96.69 87 CYS A C 1
ATOM 672 O O . CYS A 1 87 ? 22.444 -13.448 -13.043 1.00 96.69 87 CYS A O 1
ATOM 674 N N . ALA A 1 88 ? 22.481 -11.771 -14.535 1.00 96.94 88 ALA A N 1
ATOM 675 C CA . ALA A 1 88 ? 22.218 -12.577 -15.734 1.00 96.94 88 ALA A CA 1
ATOM 676 C C . ALA A 1 88 ? 22.952 -13.935 -15.834 1.00 96.94 88 ALA A C 1
ATOM 678 O O . ALA A 1 88 ? 22.307 -14.911 -16.217 1.00 96.94 88 ALA A O 1
ATOM 679 N N . PRO A 1 89 ? 24.255 -14.068 -15.505 1.00 96.44 89 PRO A N 1
ATOM 680 C CA . PRO A 1 89 ? 24.928 -15.368 -15.573 1.00 96.44 89 PRO A CA 1
ATOM 681 C C . PRO A 1 89 ? 24.532 -16.355 -14.460 1.00 96.44 89 PRO A C 1
ATOM 683 O O . PRO A 1 89 ? 24.846 -17.536 -14.586 1.00 96.44 89 PRO A O 1
ATOM 686 N N . ALA A 1 90 ? 23.895 -15.900 -13.377 1.00 94.12 90 ALA A N 1
ATOM 687 C CA . ALA A 1 90 ? 23.655 -16.693 -12.167 1.00 94.12 90 ALA A CA 1
ATOM 688 C C . ALA A 1 90 ? 22.182 -17.080 -11.934 1.00 94.12 90 ALA A C 1
ATOM 690 O O . ALA A 1 90 ? 21.906 -17.905 -11.063 1.00 94.12 90 ALA A O 1
ATOM 691 N N . ILE A 1 91 ? 21.234 -16.497 -12.673 1.00 93.44 91 ILE A N 1
ATOM 692 C CA . ILE A 1 91 ? 19.804 -16.772 -12.480 1.00 93.44 91 ILE A CA 1
ATOM 693 C C . ILE A 1 91 ? 19.393 -18.149 -13.023 1.00 93.44 91 ILE A C 1
ATOM 695 O O . ILE A 1 91 ? 19.817 -18.571 -14.099 1.00 93.4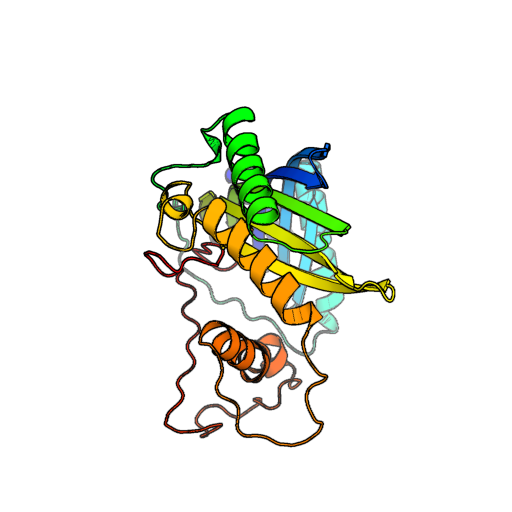4 91 ILE A O 1
ATOM 699 N N . SER A 1 92 ? 18.533 -18.843 -12.278 1.00 89.25 92 SER A N 1
ATOM 700 C CA . SER A 1 92 ? 17.955 -20.141 -12.658 1.00 89.25 92 SER A CA 1
ATOM 701 C C . SER A 1 92 ? 16.576 -20.019 -13.309 1.00 89.25 92 SER A C 1
ATOM 703 O O . SER A 1 92 ? 16.198 -20.872 -14.108 1.00 89.25 92 SER A O 1
ATOM 705 N N . ILE A 1 93 ? 15.841 -18.956 -12.980 1.00 89.19 93 ILE A N 1
ATOM 706 C CA . ILE A 1 93 ? 14.538 -18.608 -13.545 1.00 89.19 93 ILE A CA 1
ATOM 707 C C . ILE A 1 93 ? 14.740 -17.314 -14.323 1.00 89.19 93 ILE A C 1
ATOM 709 O O . ILE A 1 93 ? 15.256 -16.341 -13.773 1.00 89.19 93 ILE A O 1
ATOM 713 N N . LYS A 1 94 ? 14.383 -17.328 -15.606 1.00 90.75 94 LYS A N 1
ATOM 714 C CA . LYS A 1 94 ? 14.500 -16.170 -16.490 1.00 90.75 94 LYS A CA 1
ATOM 715 C C . LYS A 1 94 ? 13.142 -15.519 -16.657 1.00 90.75 94 LYS A C 1
ATOM 717 O O . LYS A 1 94 ? 12.164 -16.218 -16.898 1.00 90.75 94 LYS A O 1
ATOM 722 N N . SER A 1 95 ? 13.119 -14.199 -16.566 1.00 89.19 95 SER A N 1
ATOM 723 C CA . SER A 1 95 ? 11.964 -13.406 -16.965 1.00 89.19 95 SER A CA 1
ATOM 724 C C . SER A 1 95 ? 11.861 -13.404 -18.487 1.00 89.19 95 SER A C 1
ATOM 726 O O . SER A 1 95 ? 12.853 -13.154 -19.177 1.00 89.19 95 SER A O 1
ATOM 728 N N . GLU A 1 96 ? 10.668 -13.672 -19.000 1.00 87.25 96 GLU A N 1
ATOM 729 C CA . GLU A 1 96 ? 10.332 -13.495 -20.410 1.00 87.25 96 GLU A CA 1
ATOM 730 C C . GLU A 1 96 ? 9.551 -12.190 -20.551 1.00 87.25 96 GLU A C 1
ATOM 732 O O . GLU A 1 96 ? 8.666 -11.902 -19.747 1.00 87.25 96 GLU A O 1
ATOM 737 N N . ILE A 1 97 ? 9.928 -11.378 -21.536 1.00 86.62 97 ILE A N 1
ATOM 738 C CA . ILE A 1 97 ? 9.228 -10.136 -21.855 1.00 86.62 97 ILE A CA 1
ATOM 739 C C . ILE A 1 97 ? 8.332 -10.444 -23.043 1.00 86.62 97 ILE A C 1
ATOM 741 O O . ILE A 1 97 ? 8.826 -10.762 -24.128 1.00 86.62 97 ILE A O 1
ATOM 745 N N . GLU A 1 98 ? 7.028 -10.362 -22.826 1.00 87.75 98 GLU A N 1
ATOM 746 C CA . GLU A 1 98 ? 6.048 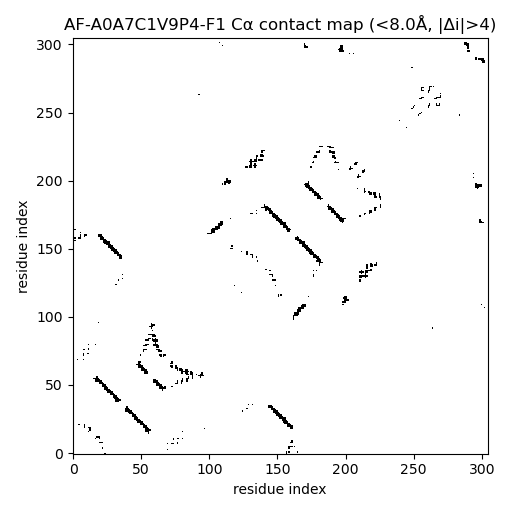-10.417 -23.898 1.00 87.75 98 GLU A CA 1
ATOM 747 C C . GLU A 1 98 ? 5.813 -8.991 -24.411 1.00 87.75 98 GLU A C 1
ATOM 749 O O . GLU A 1 98 ? 5.436 -8.133 -23.614 1.00 87.75 98 GLU A O 1
ATOM 754 N N . PRO A 1 99 ? 6.064 -8.704 -25.702 1.00 84.88 99 PRO A N 1
ATOM 755 C CA . PRO A 1 99 ? 5.775 -7.394 -26.265 1.00 84.88 99 PRO A CA 1
ATOM 756 C C . PRO A 1 99 ? 4.271 -7.121 -26.252 1.00 84.88 99 PRO A C 1
ATOM 758 O O . PRO A 1 99 ? 3.487 -7.931 -26.752 1.00 84.88 99 PRO A O 1
ATOM 761 N N . LEU A 1 100 ? 3.885 -5.957 -25.746 1.00 88.06 100 LEU A N 1
ATOM 762 C CA . LEU A 1 100 ? 2.511 -5.481 -25.690 1.00 88.06 100 LEU A CA 1
ATOM 763 C C . LEU A 1 100 ? 2.345 -4.188 -26.494 1.00 88.06 100 LEU A C 1
ATOM 765 O O . LEU A 1 100 ? 3.263 -3.377 -26.641 1.00 88.06 100 LEU A O 1
ATOM 769 N N . ASP A 1 101 ? 1.134 -3.981 -27.012 1.00 93.69 101 ASP A N 1
ATOM 770 C CA . ASP A 1 101 ? 0.768 -2.700 -27.608 1.00 93.69 101 ASP A CA 1
ATOM 771 C C . ASP A 1 101 ? 0.736 -1.619 -26.516 1.00 93.69 101 ASP A C 1
ATOM 773 O O . ASP A 1 101 ? 0.086 -1.804 -25.480 1.00 93.69 101 ASP A O 1
ATOM 777 N N . PRO A 1 102 ? 1.395 -0.466 -26.720 1.00 93.94 102 PRO A N 1
ATOM 778 C CA . PRO A 1 102 ? 1.499 0.524 -25.668 1.00 93.94 102 PRO A CA 1
ATOM 779 C C . PRO A 1 102 ? 0.165 1.220 -25.421 1.00 93.94 102 PRO A C 1
ATOM 781 O O . PRO A 1 102 ? -0.497 1.713 -26.339 1.00 93.94 102 PRO A O 1
ATOM 784 N N . ILE A 1 103 ? -0.174 1.372 -24.145 1.00 93.31 103 ILE A N 1
ATOM 785 C CA . ILE A 1 103 ? -1.318 2.172 -23.710 1.00 93.31 103 ILE A CA 1
ATOM 786 C C . ILE A 1 103 ? -0.872 3.633 -23.645 1.00 93.31 103 ILE A C 1
ATOM 788 O O . ILE A 1 103 ? 0.137 3.936 -23.022 1.00 93.31 103 ILE A O 1
ATOM 792 N N . LYS A 1 104 ? -1.588 4.565 -24.278 1.00 95.38 104 LYS A N 1
ATOM 793 C CA . LYS A 1 104 ? -1.168 5.977 -24.363 1.00 95.38 104 LYS A CA 1
ATOM 794 C C . LYS A 1 104 ? -2.172 6.912 -23.703 1.00 95.38 104 LYS A C 1
ATOM 796 O O . LYS A 1 104 ? -3.376 6.730 -23.866 1.00 95.38 104 LYS A O 1
ATOM 801 N N . ASN A 1 105 ? -1.661 7.963 -23.058 1.00 93.75 105 ASN A N 1
ATOM 802 C CA . ASN A 1 105 ? -2.433 9.080 -22.515 1.00 93.75 105 ASN A CA 1
ATOM 803 C C . ASN A 1 105 ? -3.635 8.648 -21.649 1.00 93.75 105 ASN A C 1
ATOM 805 O O . ASN A 1 105 ? -4.746 9.168 -21.785 1.00 93.75 105 ASN A O 1
ATOM 809 N N . VAL A 1 106 ? -3.421 7.669 -20.768 1.00 95.94 106 VAL A N 1
ATOM 810 C CA . VAL A 1 106 ? -4.448 7.198 -19.834 1.00 95.94 106 VAL A CA 1
ATOM 811 C C . VAL A 1 106 ? -4.319 7.938 -18.507 1.00 95.94 106 VAL A C 1
ATOM 813 O O . VAL A 1 106 ? -3.233 8.028 -17.946 1.00 95.94 106 VAL A O 1
ATOM 816 N N . HIS A 1 107 ? -5.442 8.459 -18.002 1.00 95.88 107 HIS A N 1
ATOM 817 C CA . HIS A 1 107 ? -5.524 9.204 -16.743 1.00 95.88 107 HIS A CA 1
ATOM 818 C C . HIS A 1 107 ? -6.517 8.532 -15.802 1.00 95.88 107 HIS A C 1
ATOM 820 O O . HIS A 1 107 ? -7.709 8.439 -16.099 1.00 95.88 107 HIS A O 1
ATOM 826 N N . LEU A 1 108 ? -6.024 8.070 -14.659 1.00 93.25 108 LEU A N 1
ATOM 827 C CA . LEU A 1 108 ? -6.740 7.201 -13.732 1.00 93.25 108 LEU A CA 1
ATOM 828 C C . LEU A 1 108 ? -6.876 7.889 -12.376 1.00 93.25 108 LEU A C 1
ATOM 830 O O . LEU A 1 108 ? -5.915 8.438 -11.843 1.00 93.25 108 LEU A O 1
ATOM 834 N N . LYS A 1 109 ? -8.072 7.854 -11.790 1.00 91.38 109 LYS A N 1
ATOM 835 C CA . LYS A 1 109 ? -8.330 8.322 -10.423 1.00 91.38 109 LYS A CA 1
ATOM 836 C C . LYS A 1 109 ? -9.538 7.594 -9.828 1.00 91.38 109 LYS A C 1
ATOM 838 O O . LYS A 1 109 ? -10.446 7.249 -10.587 1.00 91.38 109 LYS A O 1
ATOM 843 N N . PRO A 1 110 ? -9.592 7.405 -8.501 1.00 89.06 110 PRO A N 1
ATOM 844 C CA . PRO A 1 110 ? -10.769 6.835 -7.862 1.00 89.06 110 PRO A CA 1
ATOM 845 C C . PRO A 1 110 ? -11.984 7.767 -7.993 1.00 89.06 110 PRO A C 1
ATOM 847 O O . PRO A 1 110 ? -11.860 8.996 -7.998 1.00 89.06 110 PRO A O 1
ATOM 850 N N . GLU A 1 111 ? -13.176 7.175 -8.075 1.00 88.06 111 GLU A N 1
ATOM 851 C CA . GLU A 1 111 ? -14.454 7.895 -8.059 1.00 88.06 111 GLU A CA 1
ATOM 852 C C . GLU A 1 111 ? -14.755 8.383 -6.631 1.00 88.06 111 GLU A C 1
ATOM 854 O O . GLU A 1 111 ? -15.184 7.609 -5.780 1.00 88.06 111 GLU A O 1
ATOM 859 N N . ILE A 1 112 ? -14.511 9.670 -6.362 1.00 89.19 112 ILE A N 1
ATOM 860 C CA . ILE A 1 112 ? -14.696 10.296 -5.043 1.00 89.19 112 ILE A CA 1
ATOM 861 C C . ILE A 1 112 ? -15.544 11.560 -5.183 1.00 89.19 112 ILE A C 1
ATOM 863 O O . ILE A 1 112 ? -15.217 12.440 -5.983 1.00 89.19 112 ILE A O 1
ATOM 867 N N . ARG A 1 113 ? -16.622 11.663 -4.395 1.00 91.25 113 ARG A N 1
ATOM 868 C CA . ARG A 1 113 ? -17.562 12.794 -4.429 1.00 91.25 113 ARG A CA 1
ATOM 869 C C . ARG A 1 113 ? -17.171 13.904 -3.459 1.00 91.25 113 ARG A C 1
ATOM 871 O O . ARG A 1 113 ? -17.265 15.072 -3.821 1.00 91.25 113 ARG A O 1
ATOM 878 N N . GLU A 1 114 ? -16.738 13.555 -2.249 1.00 93.19 114 GLU A N 1
ATOM 879 C CA . GLU A 1 114 ? -16.325 14.505 -1.211 1.00 93.19 114 GLU A CA 1
ATOM 880 C C . GLU A 1 114 ? -14.849 14.275 -0.834 1.00 93.19 114 GLU A C 1
ATOM 882 O O . GLU A 1 114 ? -14.529 13.610 0.153 1.00 93.19 114 GLU A O 1
ATOM 887 N N . PRO A 1 115 ? -13.905 14.779 -1.640 1.00 90.19 115 PRO A N 1
ATOM 888 C CA . PRO A 1 115 ? -12.482 14.528 -1.443 1.00 90.19 115 PRO A CA 1
ATOM 889 C C . PRO A 1 115 ? -11.917 15.193 -0.181 1.00 90.19 115 PRO A C 1
ATOM 891 O O . PRO A 1 115 ? -11.942 16.415 -0.037 1.00 90.19 115 PRO A O 1
ATOM 894 N N . ALA A 1 116 ? -11.294 14.406 0.700 1.00 91.50 116 ALA A N 1
ATOM 895 C CA . ALA A 1 116 ? -10.741 14.922 1.957 1.00 91.50 116 ALA A CA 1
ATOM 896 C C . ALA A 1 116 ? -9.521 15.855 1.775 1.00 91.50 116 ALA A C 1
ATOM 898 O O . ALA A 1 116 ? -9.127 16.574 2.692 1.00 91.50 116 ALA A O 1
ATOM 899 N N . TRP A 1 117 ? -8.912 15.889 0.587 1.00 87.06 117 TRP A N 1
ATOM 900 C CA . TRP A 1 117 ? -7.828 16.827 0.282 1.00 87.06 117 TRP A CA 1
ATOM 901 C C . TRP A 1 117 ? -8.313 18.255 -0.009 1.00 87.06 117 TRP A C 1
ATOM 903 O O . TRP A 1 117 ? -7.480 19.157 -0.048 1.00 87.06 117 TRP A O 1
ATOM 913 N N . LEU A 1 118 ? -9.623 18.469 -0.197 1.00 88.56 118 LEU A N 1
ATOM 914 C CA . LEU A 1 118 ? -10.216 19.801 -0.370 1.00 88.56 118 LEU A CA 1
ATOM 915 C C . LEU A 1 118 ? -10.678 20.445 0.945 1.00 88.56 118 LEU A C 1
ATOM 917 O O . LEU A 1 118 ? -11.036 21.618 0.925 1.00 88.56 118 LEU A O 1
ATOM 921 N N 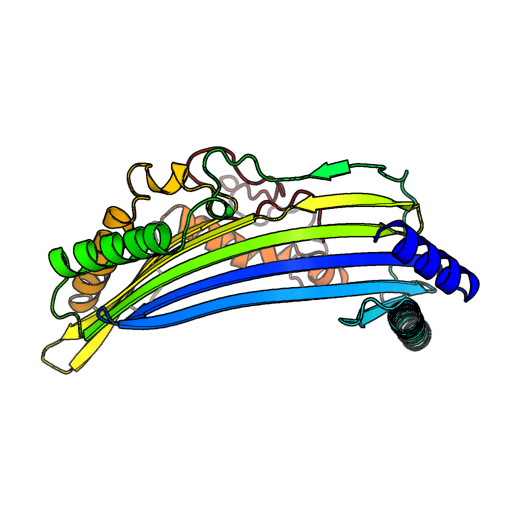. VAL A 1 119 ? -10.687 19.704 2.061 1.00 90.00 119 VAL A N 1
ATOM 922 C CA . VAL A 1 119 ? -11.108 20.237 3.368 1.00 90.00 119 VAL A CA 1
ATOM 923 C C . VAL A 1 119 ? -9.919 20.700 4.207 1.00 90.00 119 VAL A C 1
ATOM 925 O O . VAL A 1 119 ? -8.813 20.148 4.122 1.00 90.00 119 VAL A O 1
ATOM 928 N N . GLU A 1 120 ? -10.165 21.708 5.040 1.00 90.94 120 GLU A N 1
ATOM 929 C CA . GLU A 1 120 ? -9.156 22.342 5.888 1.00 90.94 120 GLU A CA 1
ATOM 930 C C . GLU A 1 120 ? -8.788 21.494 7.119 1.00 90.94 120 GLU A C 1
ATOM 932 O O . GLU A 1 120 ? -9.419 20.485 7.446 1.00 90.94 120 GLU A O 1
ATOM 937 N N . GLY A 1 121 ? -7.723 21.902 7.816 1.00 92.31 121 GLY A N 1
ATOM 938 C CA . GLY A 1 121 ? -7.222 21.205 9.006 1.00 92.31 121 GLY A CA 1
ATOM 939 C C . GLY A 1 121 ? -8.252 21.070 10.131 1.00 92.31 121 GLY A C 1
ATOM 940 O O . GLY A 1 121 ? -8.341 20.009 10.748 1.00 92.31 121 GLY A O 1
ATOM 941 N N . ASP A 1 122 ? -9.058 22.107 10.358 1.00 94.00 122 ASP A N 1
ATOM 942 C CA . ASP A 1 122 ? -10.048 22.138 11.441 1.00 94.00 122 ASP A CA 1
ATOM 943 C C . ASP A 1 122 ? -11.175 21.119 11.221 1.00 94.00 122 ASP A C 1
ATOM 945 O O . ASP A 1 122 ? -11.565 20.419 12.154 1.00 94.00 122 ASP A O 1
ATOM 949 N N . GLU A 1 123 ? -11.630 20.933 9.978 1.00 94.56 123 GLU A N 1
ATOM 950 C CA . GLU A 1 123 ? -12.624 19.905 9.642 1.00 94.56 123 GLU A CA 1
ATOM 951 C C . GLU A 1 123 ? -12.078 18.489 9.884 1.00 94.56 123 GLU A C 1
ATOM 953 O O . GLU A 1 123 ? -12.783 17.611 10.383 1.00 94.56 123 GLU A O 1
ATOM 958 N N . LYS A 1 124 ? -10.790 18.261 9.596 1.00 95.81 124 LYS A N 1
ATOM 959 C CA . LYS A 1 124 ? -10.118 16.976 9.866 1.00 95.81 124 LYS A CA 1
ATOM 960 C C . LYS A 1 124 ? -9.971 16.729 11.366 1.00 95.81 124 LYS A C 1
ATOM 962 O O . LYS A 1 124 ? -10.149 15.602 11.828 1.00 95.81 124 LYS A O 1
ATOM 967 N N . MET A 1 125 ? -9.665 17.777 12.130 1.00 96.62 125 MET A N 1
ATOM 968 C CA . MET A 1 125 ? -9.611 17.728 13.591 1.00 96.62 125 MET A CA 1
ATOM 969 C C . MET A 1 125 ? -10.980 17.429 14.204 1.00 96.62 125 MET A C 1
ATOM 971 O O . MET A 1 125 ? -11.052 16.665 15.166 1.00 96.62 125 MET A O 1
ATOM 975 N N . GLU A 1 126 ? -12.056 17.959 13.626 1.00 96.88 126 GLU A N 1
ATOM 976 C CA . GLU A 1 126 ? -13.421 17.686 14.073 1.00 96.88 126 GLU A CA 1
ATOM 977 C C . GLU A 1 126 ? -13.780 16.200 13.935 1.00 96.88 126 GLU A C 1
ATOM 979 O O . GLU A 1 126 ? -14.323 15.605 14.866 1.00 96.88 126 GLU A O 1
ATOM 984 N N . LEU A 1 127 ? -13.385 15.544 12.835 1.00 97.69 127 LEU A N 1
ATOM 985 C CA . LEU A 1 127 ? -13.553 14.089 12.688 1.00 97.69 127 LEU A CA 1
ATOM 986 C C . LEU A 1 127 ? -12.878 13.312 13.830 1.00 97.69 127 LEU A C 1
ATOM 988 O O . LEU A 1 127 ? -13.441 12.349 14.352 1.00 97.69 127 LEU A O 1
ATOM 992 N N . LEU A 1 128 ? -11.678 13.732 14.242 1.00 98.31 128 LEU A N 1
ATOM 993 C CA . LEU A 1 128 ? -10.970 13.106 15.358 1.00 98.31 128 LEU A CA 1
ATOM 994 C C . LEU A 1 128 ? -11.659 13.358 16.700 1.00 98.31 128 LEU A C 1
ATOM 996 O O . LEU A 1 128 ? -11.746 12.449 17.522 1.00 98.31 128 LEU A O 1
ATOM 1000 N N . SER A 1 129 ? -12.133 14.581 16.934 1.00 98.06 129 SER A N 1
ATOM 1001 C CA . SER A 1 129 ? -12.849 14.948 18.159 1.00 98.06 129 SER A CA 1
ATOM 1002 C C . SER A 1 129 ? -14.163 14.179 18.301 1.00 98.06 129 SER A C 1
ATOM 1004 O O . SER A 1 129 ? -14.463 13.701 19.391 1.00 98.06 129 SER A O 1
ATOM 1006 N N . ARG A 1 130 ? -14.897 13.953 17.206 1.00 98.31 130 ARG A N 1
ATOM 1007 C CA . ARG A 1 130 ? -16.114 13.123 17.196 1.00 98.31 130 ARG A CA 1
ATOM 1008 C C . ARG A 1 130 ? -15.838 11.662 17.579 1.00 98.31 130 ARG A C 1
ATOM 1010 O O . ARG A 1 130 ? -16.540 11.126 18.435 1.00 98.31 130 ARG A O 1
ATOM 1017 N N . MET A 1 131 ? -14.782 11.044 17.026 1.00 98.31 131 MET A N 1
ATOM 1018 C CA . MET A 1 131 ? -14.329 9.701 17.447 1.00 98.31 131 MET A CA 1
ATOM 1019 C C . MET A 1 131 ? -13.972 9.662 18.935 1.00 98.31 131 MET A C 1
ATOM 1021 O O . MET A 1 131 ? -14.382 8.758 19.660 1.00 98.31 131 MET A O 1
ATOM 1025 N N . GLU A 1 132 ? -13.200 10.648 19.390 1.00 98.06 132 GLU A N 1
ATOM 1026 C CA . GLU A 1 132 ? -12.716 10.725 20.766 1.00 98.06 132 GLU A CA 1
ATOM 1027 C C . GLU A 1 132 ? -13.858 10.896 21.777 1.00 98.06 132 GLU A C 1
ATOM 1029 O O . GLU A 1 132 ? -13.910 10.177 22.775 1.00 98.06 132 GLU A O 1
ATOM 1034 N N . ASN A 1 133 ? -14.795 11.807 21.511 1.00 98.19 133 ASN A N 1
ATOM 1035 C CA . ASN A 1 133 ? -15.948 12.049 22.378 1.00 98.19 133 ASN A CA 1
ATOM 1036 C C . ASN A 1 133 ? -16.831 10.805 22.473 1.00 98.19 133 ASN A C 1
ATOM 1038 O O . ASN A 1 133 ? -17.134 10.350 23.575 1.00 98.19 133 ASN A O 1
ATOM 1042 N N . SER A 1 134 ? -17.149 10.185 21.333 1.00 98.38 134 SER A N 1
ATOM 1043 C CA . SER A 1 134 ? -17.968 8.974 21.323 1.00 98.38 134 SER A CA 1
ATOM 1044 C C . SER A 1 134 ? -17.300 7.809 22.064 1.00 98.38 134 SER A C 1
ATOM 1046 O O . SER A 1 134 ? -17.961 7.080 22.808 1.00 98.38 134 SER A O 1
ATOM 1048 N N . ALA A 1 135 ? -15.976 7.657 21.943 1.00 98.38 135 ALA A N 1
ATOM 1049 C CA . ALA A 1 135 ? -15.241 6.639 22.687 1.00 98.38 135 ALA A CA 1
ATOM 1050 C C . ALA A 1 135 ? -15.287 6.874 24.207 1.00 98.38 135 ALA A C 1
ATOM 1052 O O . ALA A 1 135 ? -15.476 5.923 24.965 1.00 98.38 135 ALA A O 1
ATOM 1053 N N . LYS A 1 136 ? -15.162 8.126 24.668 1.00 97.56 136 LYS A N 1
ATOM 1054 C CA . LYS A 1 136 ? -15.261 8.467 26.100 1.00 97.56 136 LYS A CA 1
ATOM 1055 C C . LYS A 1 136 ? -16.657 8.239 26.667 1.00 97.56 136 LYS A C 1
ATOM 1057 O O . LYS A 1 136 ? -16.774 7.754 27.785 1.00 97.56 136 LYS A O 1
ATOM 1062 N N . GLU A 1 137 ? -17.696 8.573 25.904 1.00 97.88 137 GLU A N 1
ATOM 1063 C CA . GLU A 1 137 ? -19.093 8.395 26.318 1.00 97.88 137 GLU A CA 1
ATOM 1064 C C . GLU A 1 137 ? -19.474 6.920 26.501 1.00 97.88 137 GLU A C 1
ATOM 1066 O O . GLU A 1 137 ? -20.308 6.597 27.345 1.00 97.88 137 GLU A O 1
ATOM 1071 N N . ASN A 1 138 ? -18.873 6.021 25.714 1.00 97.19 138 ASN A N 1
ATOM 1072 C CA . ASN A 1 138 ? -19.2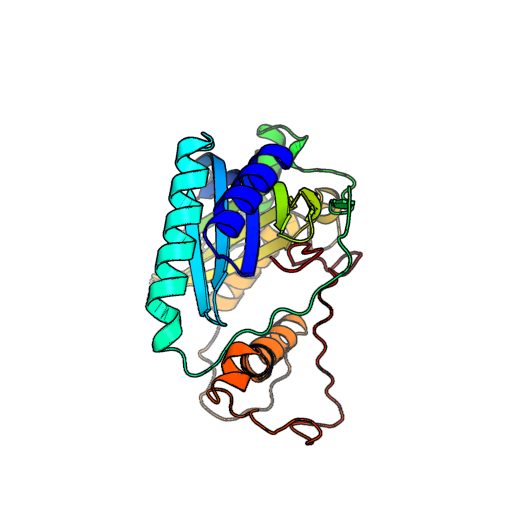40 4.601 25.685 1.00 97.19 138 ASN A CA 1
ATOM 1073 C C . ASN A 1 138 ? -18.230 3.682 26.391 1.00 97.19 138 ASN A C 1
ATOM 1075 O O . ASN A 1 138 ? -18.540 2.520 26.666 1.00 97.19 138 ASN A O 1
ATOM 1079 N N . GLY A 1 139 ? -17.017 4.167 26.649 1.00 91.75 139 GLY A N 1
ATOM 1080 C CA . GLY A 1 139 ? -15.943 3.377 27.234 1.00 91.75 139 GLY A CA 1
ATOM 1081 C C . GLY A 1 139 ? -15.969 3.323 28.755 1.00 91.75 139 GLY A C 1
ATOM 1082 O O . GLY A 1 139 ? -16.663 4.070 29.436 1.00 91.75 139 GLY A O 1
ATOM 1083 N N . GLU A 1 140 ? -15.168 2.412 29.298 1.00 90.94 140 GLU A N 1
ATOM 1084 C CA . GLU A 1 140 ? -15.012 2.217 30.736 1.00 90.94 140 GLU A CA 1
ATOM 1085 C C . GLU A 1 140 ? -13.533 2.010 31.061 1.00 90.94 140 GLU A C 1
ATOM 1087 O O . GLU A 1 140 ? -12.816 1.336 30.314 1.00 90.94 140 GLU A O 1
ATOM 1092 N N . SER A 1 141 ? -13.076 2.614 32.163 1.00 93.62 141 SER A N 1
ATOM 1093 C CA . SER A 1 141 ? -11.699 2.501 32.664 1.00 93.62 141 SER A CA 1
ATOM 1094 C C . SER A 1 141 ? -10.627 2.741 31.589 1.00 93.62 141 SER A C 1
ATOM 1096 O O . SER A 1 141 ? -9.623 2.029 31.533 1.00 93.62 141 SER A O 1
ATOM 1098 N N . ILE A 1 142 ? -10.854 3.720 30.707 1.00 96.06 142 ILE A N 1
ATOM 1099 C CA . ILE A 1 142 ? -9.941 4.061 29.609 1.00 96.06 142 ILE A CA 1
ATOM 1100 C C . ILE A 1 142 ? -8.638 4.616 30.196 1.00 96.06 142 ILE A C 1
ATOM 1102 O O . ILE A 1 142 ? -8.644 5.628 30.895 1.00 96.06 142 ILE A O 1
ATOM 1106 N N . SER A 1 143 ? -7.514 3.969 29.887 1.00 95.69 143 SER A N 1
ATOM 1107 C CA . SER A 1 143 ? -6.169 4.445 30.232 1.00 95.69 143 SER A CA 1
ATOM 1108 C C . SER A 1 143 ? -5.455 5.140 29.071 1.00 95.69 143 SER A C 1
ATOM 1110 O O . SER A 1 143 ? -4.571 5.959 29.305 1.00 95.69 143 SER A O 1
ATOM 1112 N N . SER A 1 144 ? -5.807 4.807 27.826 1.00 97.38 144 SER A N 1
ATOM 1113 C CA . SER A 1 144 ? -5.348 5.521 26.628 1.00 97.38 144 SER A CA 1
ATOM 1114 C C . SER A 1 144 ? -6.431 5.479 25.554 1.00 97.38 144 SER A C 1
ATOM 1116 O O . SER A 1 144 ? -7.064 4.444 25.331 1.00 97.38 144 SER A O 1
ATOM 1118 N N . LEU A 1 145 ? -6.643 6.619 24.907 1.00 98.38 145 LEU A N 1
ATOM 1119 C CA . LEU A 1 145 ? -7.538 6.798 23.777 1.00 98.38 145 LEU A CA 1
ATOM 1120 C C . LEU A 1 145 ? -6.774 7.512 22.672 1.00 98.38 145 LEU A C 1
ATOM 1122 O O . LEU A 1 145 ? -6.352 8.658 22.839 1.00 98.38 145 LEU A O 1
ATOM 1126 N N . ARG A 1 146 ? -6.611 6.833 21.539 1.00 98.56 146 ARG A N 1
ATOM 1127 C CA . ARG A 1 146 ? -5.820 7.314 20.415 1.00 98.56 146 ARG A CA 1
ATOM 1128 C C . ARG A 1 146 ? -6.654 7.335 19.148 1.00 98.56 146 ARG A C 1
ATOM 1130 O O . ARG A 1 146 ? -7.160 6.308 18.706 1.00 98.56 146 ARG A O 1
ATOM 1137 N N . VAL A 1 147 ? -6.756 8.508 18.535 1.00 98.56 147 VAL A N 1
ATOM 1138 C CA . VAL A 1 147 ? -7.493 8.709 17.284 1.00 98.56 147 VAL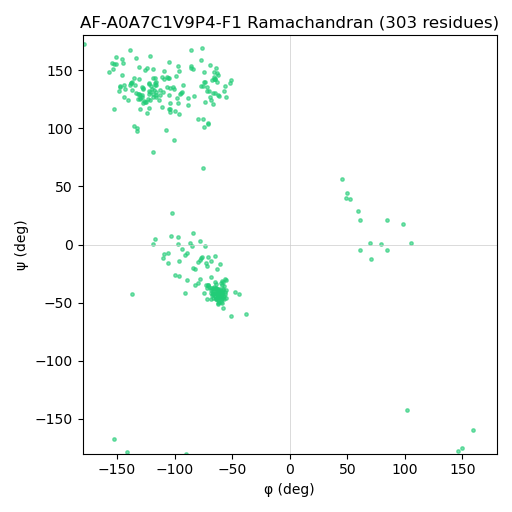 A CA 1
ATOM 1139 C C . VAL A 1 147 ? -6.545 9.166 16.184 1.00 98.56 147 VAL A C 1
ATOM 1141 O O . VAL A 1 147 ? -5.622 9.953 16.404 1.00 98.56 147 VAL A O 1
ATOM 1144 N N . PHE A 1 148 ? -6.745 8.620 14.992 1.00 98.25 148 PHE A N 1
ATOM 1145 C CA . PHE A 1 148 ? -5.857 8.770 13.849 1.00 98.25 148 PHE A CA 1
ATOM 1146 C C . PHE A 1 148 ? -6.647 9.219 12.626 1.00 98.25 148 PHE A C 1
ATOM 1148 O O . PHE A 1 148 ? -7.694 8.652 12.320 1.00 98.25 148 PHE A O 1
ATOM 1155 N N . TYR A 1 149 ? -6.088 10.193 11.915 1.00 98.25 149 TYR A N 1
ATOM 1156 C CA . TYR A 1 149 ? -6.481 10.598 10.575 1.00 98.25 149 TYR A CA 1
ATOM 1157 C C . TYR A 1 149 ? -5.254 10.477 9.672 1.00 98.25 149 TYR A C 1
ATOM 1159 O O . TYR A 1 149 ? -4.172 10.973 10.006 1.00 98.25 149 TYR A O 1
ATOM 1167 N N . GLY A 1 150 ? -5.421 9.846 8.517 1.00 96.75 150 GLY A N 1
ATOM 1168 C CA . GLY A 1 150 ? -4.397 9.716 7.494 1.00 96.75 150 GLY A CA 1
ATOM 1169 C C . GLY A 1 150 ? -4.977 9.941 6.109 1.00 96.75 150 GLY A C 1
ATOM 1170 O O . GLY A 1 150 ? -6.055 9.444 5.803 1.00 96.75 150 GLY A O 1
ATOM 1171 N N . GLU A 1 151 ? -4.242 10.653 5.262 1.00 94.88 151 GLU A N 1
ATOM 1172 C CA . GLU A 1 151 ? -4.546 10.734 3.834 1.00 94.88 151 GLU A CA 1
ATOM 1173 C C . GLU A 1 151 ? -3.272 10.541 3.013 1.00 94.88 151 GLU A C 1
ATOM 1175 O O . GLU A 1 151 ? -2.223 11.098 3.345 1.00 94.88 151 GLU A O 1
ATOM 1180 N N . LEU A 1 152 ? -3.376 9.758 1.945 1.00 94.12 152 LEU A N 1
ATOM 1181 C CA . LEU A 1 152 ? -2.373 9.639 0.896 1.00 94.12 152 LEU A CA 1
ATOM 1182 C C . LEU A 1 152 ? -3.007 10.145 -0.396 1.00 94.12 152 LEU A C 1
ATOM 1184 O O . LEU A 1 152 ? -4.085 9.692 -0.762 1.00 94.12 152 LEU A O 1
ATOM 1188 N N . SER A 1 153 ? -2.353 11.077 -1.072 1.00 92.69 153 SER A N 1
ATOM 1189 C CA . SER A 1 153 ? -2.781 11.601 -2.374 1.00 92.69 153 SER A CA 1
ATOM 1190 C C . SER A 1 153 ? -1.556 11.935 -3.209 1.00 92.69 153 SER A C 1
ATOM 1192 O O . SER A 1 153 ? -0.483 12.131 -2.638 1.00 92.69 153 SER A O 1
ATOM 1194 N N . GLY A 1 154 ? -1.675 12.034 -4.528 1.00 92.50 154 GLY A N 1
ATOM 1195 C CA . GLY A 1 154 ? -0.544 12.475 -5.337 1.00 92.50 154 GLY A CA 1
ATOM 1196 C C . GLY A 1 154 ? -0.641 12.081 -6.794 1.00 92.50 154 GLY A C 1
ATOM 1197 O O . GLY A 1 154 ? -1.721 11.803 -7.293 1.00 92.50 154 GLY A O 1
ATOM 1198 N N . GLU A 1 155 ? 0.497 12.067 -7.466 1.00 94.88 155 GLU A N 1
ATOM 1199 C CA . GLU A 1 155 ? 0.621 11.664 -8.859 1.00 94.88 155 GLU A CA 1
ATOM 1200 C C . GLU A 1 155 ? 1.576 10.479 -8.958 1.00 94.88 155 GLU A C 1
ATOM 1202 O O . GLU A 1 155 ? 2.630 10.449 -8.319 1.00 94.88 155 GLU A O 1
ATOM 1207 N N . LYS A 1 156 ? 1.186 9.502 -9.764 1.00 96.56 156 LYS A N 1
ATOM 1208 C CA . LYS A 1 156 ? 2.012 8.398 -10.215 1.00 96.56 156 LYS A CA 1
ATOM 1209 C C . LYS A 1 156 ? 2.045 8.415 -11.733 1.00 96.56 156 LYS A C 1
ATOM 1211 O O . LYS A 1 156 ? 1.017 8.644 -12.367 1.00 96.56 156 LYS A O 1
ATOM 1216 N N . ILE A 1 157 ? 3.212 8.174 -12.313 1.00 97.38 157 ILE A N 1
ATOM 1217 C CA . ILE A 1 157 ? 3.369 8.017 -13.759 1.00 97.38 157 ILE A CA 1
ATOM 1218 C C . ILE A 1 157 ? 4.109 6.715 -14.009 1.00 97.38 157 ILE A C 1
ATOM 1220 O O . ILE A 1 157 ? 5.237 6.551 -13.543 1.00 97.38 157 ILE A O 1
ATOM 1224 N N . PHE A 1 158 ? 3.481 5.827 -14.769 1.00 97.62 158 PHE A N 1
ATOM 1225 C CA . PHE A 1 158 ? 4.096 4.609 -15.273 1.00 97.62 158 PHE A CA 1
ATOM 1226 C C . PHE A 1 158 ? 4.432 4.780 -16.750 1.00 97.62 158 PHE A C 1
ATOM 1228 O O . PHE A 1 158 ? 3.623 5.281 -17.541 1.00 97.62 158 PHE A O 1
ATOM 1235 N N . THR A 1 159 ? 5.639 4.361 -17.115 1.00 97.75 159 THR A N 1
ATOM 1236 C CA . THR A 1 159 ? 6.050 4.271 -18.506 1.00 97.75 159 THR A CA 1
ATOM 1237 C C . THR A 1 159 ? 7.080 3.177 -18.720 1.00 97.75 159 THR A C 1
ATOM 1239 O O . THR A 1 159 ? 7.792 2.809 -17.792 1.00 97.75 159 THR A O 1
ATOM 1242 N N . ASN A 1 160 ? 7.166 2.650 -19.937 1.00 97.19 160 ASN A N 1
ATOM 1243 C CA . ASN A 1 160 ? 8.053 1.542 -20.268 1.00 97.19 160 ASN A CA 1
ATOM 1244 C C . ASN A 1 160 ? 8.695 1.706 -21.659 1.00 97.19 160 ASN A C 1
ATOM 1246 O O . ASN A 1 160 ? 8.454 2.699 -22.352 1.00 97.19 160 ASN A O 1
ATOM 1250 N N . SER A 1 161 ? 9.505 0.726 -22.057 1.00 97.19 161 SER A N 1
ATOM 1251 C CA . SER A 1 161 ? 10.164 0.617 -23.368 1.00 97.19 161 SER A CA 1
ATOM 1252 C C . SER A 1 161 ? 9.221 0.665 -24.572 1.00 97.19 161 SER A C 1
ATOM 1254 O O . SER A 1 161 ? 9.580 1.185 -25.623 1.00 97.19 161 SER A O 1
ATOM 1256 N N . GLU A 1 162 ? 7.986 0.186 -24.435 1.00 95.94 162 GLU A N 1
ATOM 1257 C CA . GLU A 1 162 ? 6.970 0.257 -25.502 1.00 95.94 162 GLU A CA 1
ATOM 1258 C C . GLU A 1 162 ? 6.376 1.674 -25.621 1.00 95.94 162 GLU A C 1
ATOM 1260 O O . GLU A 1 162 ? 5.673 2.030 -26.572 1.00 95.94 162 GLU A O 1
ATOM 1265 N N . GLY A 1 163 ? 6.683 2.527 -24.645 1.00 96.25 163 GLY A N 1
ATOM 1266 C CA . GLY A 1 163 ? 6.208 3.890 -24.543 1.00 96.25 163 GLY A CA 1
ATOM 1267 C C . GLY A 1 163 ? 4.842 3.996 -23.878 1.00 96.25 163 GLY A C 1
ATOM 1268 O O . GLY A 1 163 ? 4.162 4.998 -24.103 1.00 96.25 163 GLY A O 1
ATOM 1269 N N . THR A 1 164 ? 4.409 3.006 -23.097 1.00 96.69 164 THR A N 1
ATOM 1270 C CA . THR A 1 164 ? 3.169 3.116 -22.321 1.00 96.69 164 THR A CA 1
ATOM 1271 C C . THR A 1 164 ? 3.170 4.408 -21.495 1.00 96.69 164 THR A C 1
ATOM 1273 O O . THR A 1 164 ? 4.200 4.812 -20.964 1.00 96.69 164 THR A O 1
ATOM 1276 N N . GLU A 1 165 ? 2.039 5.099 -21.428 1.00 97.12 165 GLU A N 1
ATOM 1277 C CA . GLU A 1 165 ? 1.853 6.353 -20.707 1.00 97.12 165 GLU A CA 1
ATOM 1278 C C . GLU A 1 165 ? 0.575 6.275 -19.875 1.00 97.12 165 GLU A C 1
ATOM 1280 O O . GLU A 1 165 ? -0.539 6.468 -20.379 1.00 97.12 165 GLU A O 1
ATOM 1285 N N . ILE A 1 166 ? 0.759 6.018 -18.581 1.00 96.88 166 ILE A N 1
ATOM 1286 C CA . ILE A 1 166 ? -0.323 5.991 -17.603 1.00 96.88 166 ILE A CA 1
ATOM 1287 C C . ILE A 1 166 ? -0.022 7.012 -16.513 1.00 96.88 166 ILE A C 1
ATOM 1289 O O . ILE A 1 166 ? 1.019 6.957 -15.860 1.00 96.88 166 ILE A O 1
ATOM 1293 N N . HIS A 1 167 ? -0.962 7.926 -16.304 1.00 96.94 167 HIS A N 1
ATOM 1294 C CA . HIS A 1 167 ? -0.996 8.863 -15.190 1.00 96.94 167 HIS A CA 1
ATOM 1295 C C . HIS A 1 167 ? -2.061 8.393 -14.209 1.00 96.94 167 HIS A C 1
ATOM 1297 O O . HIS A 1 167 ? -3.210 8.150 -14.581 1.00 96.94 167 HIS A O 1
ATOM 1303 N N . TRP A 1 168 ? -1.700 8.271 -12.941 1.00 95.00 168 TRP A N 1
ATOM 1304 C CA . TRP A 1 168 ? -2.592 7.804 -11.893 1.00 95.00 168 TRP A CA 1
ATOM 1305 C C . TRP A 1 168 ? -2.550 8.742 -10.694 1.00 95.00 168 TRP A C 1
ATOM 1307 O O . TRP A 1 168 ? -1.490 9.080 -10.180 1.00 95.00 168 TRP A O 1
ATOM 1317 N N . HIS A 1 169 ? -3.723 9.158 -10.232 1.00 93.31 169 HIS A N 1
ATOM 1318 C CA . HIS A 1 169 ? -3.894 9.889 -8.988 1.00 93.31 169 HIS A CA 1
ATOM 1319 C C . HIS A 1 169 ? -4.369 8.926 -7.890 1.00 93.31 169 HIS A C 1
ATOM 1321 O O . HIS A 1 169 ? -5.584 8.732 -7.741 1.00 93.31 169 HIS A O 1
ATOM 1327 N N . PRO A 1 170 ? -3.460 8.287 -7.125 1.00 91.69 170 PRO A N 1
ATOM 1328 C CA . PRO A 1 170 ? -3.868 7.485 -5.983 1.00 91.69 170 PRO A CA 1
ATOM 1329 C C . PRO A 1 170 ? -4.514 8.377 -4.928 1.00 91.69 170 PRO A C 1
ATOM 1331 O O . PRO A 1 170 ? -4.047 9.484 -4.655 1.00 91.69 170 PRO A O 1
ATOM 1334 N N . PHE A 1 171 ? -5.550 7.856 -4.277 1.00 92.31 171 PHE A N 1
ATOM 1335 C CA . PHE A 1 171 ? -6.065 8.447 -3.053 1.00 92.31 171 PHE A CA 1
ATOM 1336 C C . PHE A 1 171 ? -6.383 7.378 -2.020 1.00 92.31 171 PHE A C 1
ATOM 1338 O O . PHE A 1 171 ? -6.934 6.330 -2.350 1.00 92.31 171 PHE A O 1
ATOM 1345 N N . THR A 1 172 ? -6.073 7.636 -0.756 1.00 93.62 172 THR A N 1
ATOM 1346 C CA . THR A 1 172 ? -6.541 6.833 0.375 1.00 93.62 172 THR A CA 1
ATOM 1347 C C . THR A 1 172 ? -6.824 7.735 1.559 1.00 93.62 172 THR A C 1
ATOM 1349 O O . THR A 1 172 ? -5.989 8.563 1.915 1.00 93.62 172 THR A O 1
ATOM 1352 N N . LEU A 1 173 ? -7.973 7.530 2.192 1.00 95.50 173 LEU A N 1
ATOM 1353 C CA . LEU A 1 173 ? -8.343 8.116 3.472 1.00 95.50 173 LEU A CA 1
ATOM 1354 C C . LEU A 1 173 ? -8.337 7.021 4.535 1.00 95.50 173 LEU A C 1
ATOM 1356 O O . LEU A 1 173 ? -8.746 5.898 4.253 1.00 95.50 173 LEU A O 1
ATOM 1360 N N . ALA A 1 174 ? -7.898 7.347 5.746 1.00 95.56 174 ALA A N 1
ATOM 1361 C CA . ALA A 1 174 ? -7.893 6.444 6.885 1.00 95.56 174 ALA A CA 1
ATOM 1362 C C . ALA A 1 174 ? -8.284 7.174 8.176 1.00 95.56 174 ALA A C 1
ATOM 1364 O O . ALA A 1 174 ? -7.635 8.141 8.573 1.00 95.56 174 ALA A O 1
ATOM 1365 N N . LEU A 1 175 ? -9.311 6.674 8.858 1.00 97.25 175 LEU A N 1
ATOM 1366 C CA . LEU A 1 175 ? -9.679 7.023 10.226 1.00 97.25 175 LEU A CA 1
ATOM 1367 C C . LEU A 1 175 ? -9.542 5.787 11.109 1.00 97.25 175 LEU A C 1
ATOM 1369 O O . LEU A 1 175 ? -9.906 4.684 10.706 1.00 97.25 175 LEU A O 1
ATOM 1373 N N . ARG A 1 176 ? -9.038 5.960 12.327 1.00 97.69 176 ARG A N 1
ATOM 1374 C CA . ARG A 1 176 ? -8.964 4.876 13.312 1.00 97.69 176 ARG A CA 1
ATOM 1375 C C . ARG A 1 176 ? -9.136 5.420 14.718 1.00 97.69 176 ARG A C 1
ATOM 1377 O O . ARG A 1 176 ? -8.470 6.390 15.073 1.00 97.69 176 ARG A O 1
ATOM 1384 N N . CYS A 1 177 ? -9.947 4.737 15.517 1.00 98.56 177 CYS A N 1
ATOM 1385 C CA . CYS A 1 177 ? -10.019 4.908 16.960 1.00 98.56 177 CYS A CA 1
ATOM 1386 C C . CYS A 1 177 ? -9.439 3.662 17.636 1.00 98.56 177 CYS A C 1
ATOM 1388 O O . CYS A 1 177 ? -9.778 2.537 17.274 1.00 98.56 177 CYS A O 1
ATOM 1390 N N . GLU A 1 178 ? -8.547 3.855 18.599 1.00 98.56 178 GLU A N 1
ATOM 1391 C CA . GLU A 1 178 ? -7.946 2.800 19.406 1.00 98.56 178 GLU A CA 1
ATOM 1392 C C . GLU A 1 178 ? -8.136 3.144 20.883 1.00 98.56 178 GLU A C 1
ATOM 1394 O O . GLU A 1 178 ? -7.741 4.217 21.341 1.00 98.56 178 GLU A O 1
ATOM 1399 N N . VAL A 1 179 ? -8.760 2.228 21.618 1.00 98.62 179 VAL A N 1
ATOM 1400 C CA . VAL A 1 179 ? -9.077 2.382 23.037 1.00 98.62 179 VAL A CA 1
ATOM 1401 C C . VAL A 1 179 ? -8.354 1.299 23.809 1.00 98.62 179 VAL A C 1
ATOM 1403 O O . VAL A 1 179 ? -8.495 0.114 23.506 1.00 98.62 179 VAL A O 1
ATOM 1406 N N . THR A 1 180 ? -7.603 1.709 24.824 1.00 97.94 180 THR A N 1
ATOM 1407 C CA . THR A 1 180 ? -7.028 0.814 25.824 1.00 97.94 180 THR A CA 1
ATOM 1408 C C . THR A 1 180 ? -7.718 1.056 27.154 1.00 97.94 180 THR A C 1
ATOM 1410 O O . THR A 1 180 ? -7.630 2.152 27.714 1.00 97.94 180 THR A O 1
ATOM 1413 N N . SER A 1 181 ? -8.373 0.019 27.665 1.00 96.00 181 SER A N 1
ATOM 1414 C CA . SER A 1 181 ? -8.991 0.014 28.986 1.00 96.00 181 SER A CA 1
ATOM 1415 C C . SER A 1 181 ? -8.155 -0.797 29.975 1.00 96.00 181 SER A C 1
ATOM 1417 O O . SER A 1 181 ? -7.379 -1.671 29.578 1.00 96.00 181 SER A O 1
ATOM 1419 N N . LYS A 1 182 ? -8.316 -0.506 31.268 1.00 95.19 182 LYS A N 1
ATOM 1420 C CA . LYS A 1 182 ? -7.513 -1.073 32.354 1.00 95.19 182 LYS A CA 1
ATOM 1421 C C . LYS A 1 182 ? -8.377 -1.690 33.459 1.00 95.19 182 LYS A C 1
ATOM 1423 O O . LYS A 1 182 ? -9.327 -1.059 33.917 1.00 95.19 182 LYS A O 1
ATOM 1428 N N . THR A 1 183 ? -8.037 -2.892 33.928 1.00 91.31 183 THR A N 1
ATOM 1429 C CA . THR A 1 183 ? -8.670 -3.501 35.115 1.00 91.31 183 THR A CA 1
ATOM 1430 C C . THR A 1 183 ? -8.131 -2.878 36.412 1.00 91.31 183 THR A C 1
ATOM 1432 O O . THR A 1 183 ? -7.015 -2.347 36.427 1.00 91.31 183 THR A O 1
ATOM 1435 N N . PRO A 1 184 ? -8.852 -2.975 37.547 1.00 88.75 184 PRO A N 1
ATOM 1436 C CA . PRO A 1 184 ? -8.320 -2.561 38.849 1.00 88.75 184 PRO A CA 1
ATOM 1437 C C . PRO A 1 184 ? -7.005 -3.260 39.235 1.00 88.75 184 PRO A C 1
ATOM 1439 O O . PRO A 1 184 ? -6.180 -2.679 39.935 1.00 88.75 184 PRO A O 1
ATOM 1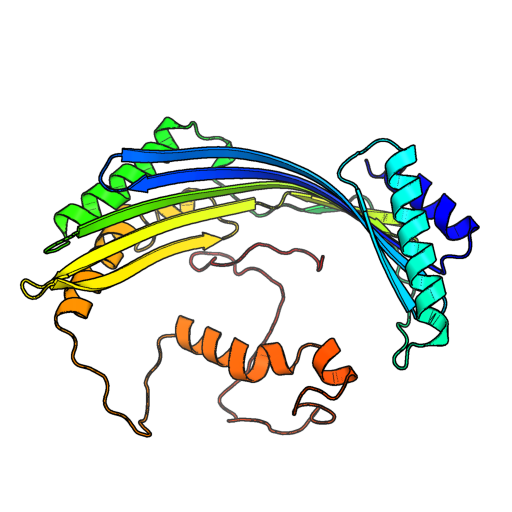442 N N . GLN A 1 185 ? -6.798 -4.492 38.762 1.00 89.75 185 GLN A N 1
ATOM 1443 C CA . GLN A 1 185 ? -5.588 -5.291 38.978 1.00 89.75 185 GLN A CA 1
ATOM 1444 C C . GLN A 1 185 ? -4.422 -4.858 38.078 1.00 89.75 185 GLN A C 1
ATOM 1446 O O . GLN A 1 185 ? -3.277 -5.219 38.340 1.00 89.75 185 GLN A O 1
ATOM 1451 N N . GLY A 1 186 ? -4.695 -4.038 37.062 1.00 91.12 186 GLY A N 1
ATOM 1452 C CA . GLY A 1 186 ? -3.695 -3.434 36.192 1.00 91.12 186 GLY A CA 1
ATOM 1453 C C . GLY A 1 186 ? -3.593 -4.033 34.794 1.00 91.12 186 GLY A C 1
ATOM 1454 O O . GLY A 1 186 ? -2.772 -3.544 34.019 1.00 91.12 186 GLY A O 1
ATOM 1455 N N . ASP A 1 187 ? -4.420 -5.022 34.453 1.00 90.62 187 ASP A N 1
ATOM 1456 C CA . ASP A 1 187 ? -4.436 -5.633 33.123 1.00 90.62 187 ASP A CA 1
ATOM 1457 C C . ASP A 1 187 ? -4.937 -4.634 32.084 1.00 90.62 187 ASP A C 1
ATOM 1459 O O . ASP A 1 187 ? -5.864 -3.867 32.347 1.00 90.62 187 ASP A O 1
ATOM 1463 N N . LEU A 1 188 ? -4.338 -4.658 30.897 1.00 94.44 188 LEU A N 1
ATOM 1464 C CA . LEU A 1 188 ? -4.675 -3.761 29.798 1.00 94.44 188 LEU A CA 1
ATOM 1465 C C . LEU A 1 188 ? -5.303 -4.551 28.657 1.00 94.44 188 LEU A C 1
ATOM 1467 O O . LEU A 1 188 ? -4.756 -5.567 28.232 1.00 94.44 188 LEU A O 1
ATOM 1471 N N . MET A 1 189 ? -6.418 -4.051 28.131 1.00 94.88 189 MET A N 1
ATOM 1472 C CA . MET A 1 189 ? -7.053 -4.597 26.937 1.00 94.88 189 MET A CA 1
ATOM 1473 C C . MET A 1 189 ? -7.289 -3.497 25.919 1.00 94.88 189 MET A C 1
ATOM 1475 O O . MET A 1 189 ? -7.817 -2.435 26.246 1.00 94.88 189 MET A O 1
ATOM 1479 N N . THR A 1 190 ? -6.931 -3.787 24.670 1.00 96.88 190 THR A N 1
ATOM 1480 C CA . THR A 1 190 ? -7.047 -2.841 23.564 1.00 96.88 190 THR A CA 1
ATOM 1481 C C . THR A 1 190 ? -8.024 -3.352 22.515 1.00 96.88 190 THR A C 1
ATOM 1483 O O . THR A 1 190 ? -8.014 -4.524 22.104 1.00 96.88 190 THR A O 1
ATOM 1486 N N . ALA A 1 191 ? -8.859 -2.445 22.032 1.00 97.62 191 ALA A N 1
ATOM 1487 C CA . ALA A 1 191 ? -9.641 -2.647 20.830 1.00 97.62 191 ALA A CA 1
ATOM 1488 C C . ALA A 1 191 ? -9.559 -1.419 19.934 1.00 97.62 191 ALA A C 1
ATOM 1490 O O . ALA A 1 191 ? -9.170 -0.329 20.353 1.00 97.62 191 ALA A O 1
ATOM 1491 N N . ARG A 1 192 ? -9.883 -1.632 18.665 1.00 97.44 192 ARG A N 1
ATOM 1492 C CA . ARG A 1 192 ? -9.825 -0.597 17.650 1.00 97.44 192 ARG A CA 1
ATOM 1493 C C . ARG A 1 192 ? -10.936 -0.809 16.653 1.00 97.44 192 ARG A C 1
ATOM 1495 O O . ARG A 1 192 ? -11.213 -1.956 16.314 1.00 97.44 192 ARG A O 1
ATOM 1502 N N . ASP A 1 193 ? -11.455 0.292 16.148 1.00 97.12 193 ASP A N 1
ATOM 1503 C CA . ASP A 1 193 ? -12.257 0.315 14.939 1.00 97.12 193 ASP A CA 1
ATOM 1504 C C . ASP A 1 193 ? -11.651 1.316 13.958 1.00 97.12 193 ASP A C 1
ATOM 1506 O O . ASP A 1 193 ? -10.970 2.272 14.352 1.00 97.12 193 ASP A O 1
ATOM 1510 N N . PHE A 1 194 ? -11.817 1.059 12.668 1.00 95.25 194 PHE A N 1
ATOM 1511 C CA . PHE A 1 194 ? -11.203 1.870 11.633 1.00 95.25 194 PHE A CA 1
ATOM 1512 C C . PHE A 1 194 ? -11.989 1.843 10.333 1.00 95.25 194 PHE A C 1
ATOM 1514 O O . PHE A 1 194 ? -12.652 0.872 9.983 1.00 95.25 194 PHE A O 1
ATOM 1521 N N . ARG A 1 195 ? -11.806 2.911 9.562 1.00 93.62 195 ARG A N 1
ATOM 1522 C CA . ARG A 1 195 ? -12.248 2.991 8.181 1.00 93.62 195 ARG A CA 1
ATOM 1523 C C . ARG A 1 195 ? -11.101 3.464 7.313 1.00 93.62 195 ARG A C 1
ATOM 1525 O O . ARG A 1 195 ? -10.479 4.475 7.615 1.00 93.62 195 ARG A O 1
ATOM 1532 N N . THR A 1 196 ? -10.813 2.736 6.243 1.00 92.56 196 THR A N 1
ATOM 1533 C CA . THR A 1 196 ? -9.715 3.062 5.330 1.00 92.56 196 THR A CA 1
ATOM 1534 C C . THR A 1 196 ? -10.085 2.719 3.896 1.00 92.56 196 THR A C 1
ATOM 1536 O O . THR A 1 196 ? -10.922 1.853 3.694 1.00 92.56 196 THR A O 1
ATOM 1539 N N . GLY A 1 197 ? -9.466 3.359 2.910 1.00 91.81 197 GLY A N 1
ATOM 1540 C CA . GLY A 1 197 ? -9.571 2.970 1.502 1.00 91.81 197 GLY A CA 1
ATOM 1541 C C . GLY A 1 197 ? -9.527 4.159 0.552 1.00 91.81 197 GLY A C 1
ATOM 1542 O O . GLY A 1 197 ? -9.398 5.309 0.979 1.00 91.81 197 GLY A O 1
ATOM 1543 N N . SER A 1 198 ? -9.668 3.895 -0.745 1.00 92.06 198 SER A N 1
ATOM 1544 C CA . SER A 1 198 ? -9.878 4.929 -1.768 1.00 92.06 198 SER A CA 1
ATOM 1545 C C . SER A 1 198 ? -11.309 5.468 -1.734 1.00 92.06 198 SER A C 1
ATOM 1547 O O . SER A 1 198 ? -12.091 5.267 -2.657 1.00 92.06 198 SER A O 1
ATOM 1549 N N . ILE A 1 199 ? -11.647 6.132 -0.629 1.00 92.19 199 ILE A N 1
ATOM 1550 C CA . ILE A 1 199 ? -12.986 6.631 -0.293 1.00 92.19 199 ILE A CA 1
ATOM 1551 C C . ILE A 1 199 ? -12.968 8.129 -0.015 1.00 92.19 199 ILE A C 1
ATOM 1553 O O . ILE A 1 199 ? -11.970 8.646 0.474 1.00 92.19 199 ILE A O 1
ATOM 1557 N N . GLY A 1 200 ? -14.078 8.819 -0.263 1.00 92.94 200 GLY A N 1
ATOM 1558 C CA . GLY A 1 200 ? -14.255 10.205 0.169 1.00 92.94 200 GLY A CA 1
ATOM 1559 C C . GLY A 1 200 ? -14.886 10.337 1.555 1.00 92.94 200 GLY A C 1
ATOM 1560 O O . GLY A 1 200 ? -15.228 9.353 2.216 1.00 92.94 200 GLY A O 1
ATOM 1561 N N . LEU A 1 201 ? -15.071 11.581 1.995 1.00 94.31 201 LEU A N 1
ATOM 1562 C CA . LEU A 1 201 ? -15.742 11.923 3.251 1.00 94.31 201 LEU A CA 1
ATOM 1563 C C . LEU A 1 201 ? -17.214 11.488 3.265 1.00 94.31 201 LEU A C 1
ATOM 1565 O O . LEU A 1 201 ? -17.779 11.298 4.341 1.00 94.31 201 LEU A O 1
ATOM 1569 N N . GLU A 1 202 ? -17.834 11.267 2.102 1.00 93.56 202 GLU A N 1
ATOM 1570 C CA . GLU A 1 202 ? -19.190 10.733 2.003 1.00 93.56 202 GLU A CA 1
ATOM 1571 C C . GLU A 1 202 ? -19.339 9.354 2.660 1.00 93.56 202 GLU A C 1
ATOM 1573 O O . GLU A 1 202 ? -20.393 9.063 3.226 1.00 93.56 202 GLU A O 1
ATOM 1578 N N . HIS A 1 203 ? -18.287 8.528 2.657 1.00 92.62 203 HIS A N 1
ATOM 1579 C CA . HIS A 1 203 ? -18.305 7.218 3.311 1.00 92.62 203 HIS A CA 1
ATOM 1580 C C . HIS A 1 203 ? -18.360 7.334 4.833 1.00 92.62 203 HIS A C 1
ATOM 1582 O O . HIS A 1 203 ? -18.954 6.479 5.481 1.00 92.62 203 HIS A O 1
ATOM 1588 N N . LEU A 1 204 ? -17.827 8.418 5.404 1.00 93.94 204 LEU A N 1
ATOM 1589 C CA . LEU A 1 204 ? -17.873 8.694 6.846 1.00 93.94 204 LEU A CA 1
ATOM 1590 C C . LEU A 1 204 ? -19.236 9.225 7.316 1.00 93.94 204 LEU A C 1
ATOM 1592 O O . LEU A 1 204 ? -19.397 9.594 8.478 1.00 93.94 204 LEU A O 1
ATOM 1596 N N . LYS A 1 205 ? -20.217 9.311 6.412 1.00 93.75 205 LYS A N 1
ATOM 1597 C CA . LYS A 1 205 ? -21.615 9.654 6.715 1.00 93.75 205 LYS A CA 1
ATOM 1598 C C . LYS A 1 205 ? -22.534 8.435 6.640 1.00 93.75 205 LYS A C 1
ATOM 1600 O O . LYS A 1 205 ? -23.714 8.539 6.963 1.00 93.75 205 LYS A O 1
ATOM 1605 N N . MET A 1 206 ? -22.011 7.295 6.187 1.00 92.62 206 MET A N 1
ATOM 1606 C CA . MET A 1 206 ? -22.757 6.045 6.115 1.00 92.62 206 MET A CA 1
ATOM 1607 C C . MET A 1 206 ? -22.921 5.449 7.512 1.00 92.62 206 MET A C 1
ATOM 1609 O O . MET A 1 206 ? -22.056 5.592 8.378 1.00 92.62 206 MET A O 1
ATOM 1613 N N . LYS A 1 207 ? -24.034 4.745 7.717 1.00 90.12 207 LYS A N 1
ATOM 1614 C CA . LYS A 1 207 ? -24.306 4.028 8.963 1.00 90.12 207 LYS A CA 1
ATOM 1615 C C . LYS A 1 207 ? -23.167 3.045 9.265 1.00 90.12 207 LYS A C 1
ATOM 1617 O O . LYS A 1 207 ? -22.748 2.318 8.371 1.00 90.12 207 LYS A O 1
ATOM 1622 N N . ASN A 1 208 ? -22.728 2.990 10.522 1.00 90.38 208 ASN A N 1
ATOM 1623 C CA . ASN A 1 208 ? -21.614 2.170 11.016 1.00 90.38 208 ASN A CA 1
ATOM 1624 C C . ASN A 1 208 ? -20.217 2.617 10.545 1.00 90.38 208 ASN A C 1
ATOM 1626 O O . ASN A 1 208 ? -19.238 1.964 10.894 1.00 90.38 208 ASN A O 1
ATOM 1630 N N . HIS A 1 209 ? -20.095 3.698 9.770 1.00 93.19 209 HIS A N 1
ATOM 1631 C CA . HIS A 1 209 ? -18.809 4.219 9.285 1.00 93.19 209 HIS A CA 1
ATOM 1632 C C . HIS A 1 209 ? -18.521 5.640 9.782 1.00 93.19 209 HIS A C 1
ATOM 1634 O O . HIS A 1 209 ? -17.495 6.224 9.420 1.00 93.19 209 HIS A O 1
ATOM 1640 N N . THR A 1 210 ? -19.421 6.219 10.582 1.00 97.25 210 THR A N 1
ATOM 1641 C CA . THR A 1 210 ? -19.232 7.569 11.110 1.00 97.25 210 THR A CA 1
ATOM 1642 C C . THR A 1 210 ? -18.099 7.611 12.137 1.00 97.25 210 THR A C 1
ATOM 1644 O O . THR A 1 210 ? -17.815 6.600 12.782 1.00 97.25 210 THR A O 1
ATOM 1647 N N . PRO A 1 211 ? -17.450 8.771 12.341 1.00 98.19 211 PRO A N 1
ATOM 1648 C CA . PRO A 1 211 ? -16.527 8.963 13.455 1.00 98.19 211 PRO A CA 1
ATOM 1649 C C . PRO A 1 211 ? -17.098 8.494 14.803 1.00 98.19 211 PRO A C 1
ATOM 1651 O O . PRO A 1 211 ? -16.397 7.855 15.582 1.00 98.19 211 PRO A O 1
ATOM 1654 N N . GLU A 1 212 ? -18.376 8.753 15.069 1.00 98.56 212 GLU A N 1
ATOM 1655 C CA . GLU A 1 212 ? -19.058 8.301 16.279 1.00 98.56 212 GLU A CA 1
ATOM 1656 C C . GLU A 1 212 ? -19.141 6.775 16.344 1.00 98.56 212 GLU A C 1
ATOM 1658 O O . GLU A 1 212 ? -18.798 6.194 17.370 1.00 98.56 212 GLU A O 1
ATOM 1663 N N . ASP A 1 213 ? -19.529 6.113 15.251 1.00 98.25 213 ASP A N 1
ATOM 1664 C CA . ASP A 1 213 ? -19.596 4.649 15.201 1.00 98.25 213 ASP A CA 1
ATOM 1665 C C . ASP A 1 213 ? -18.227 4.022 15.503 1.00 98.25 213 ASP A C 1
ATOM 1667 O O . ASP A 1 213 ? -18.132 3.141 16.357 1.00 98.25 213 ASP A O 1
ATOM 1671 N N . LEU A 1 214 ? -17.155 4.533 14.881 1.00 98.12 214 LEU A N 1
ATOM 1672 C CA . LEU A 1 214 ? -15.789 4.046 15.107 1.00 98.12 214 LEU A CA 1
ATOM 1673 C C . LEU A 1 214 ? -15.345 4.247 16.566 1.00 98.12 214 LEU A C 1
ATOM 1675 O O . LEU A 1 214 ? -14.738 3.362 17.173 1.00 98.12 214 LEU A O 1
ATOM 1679 N N . GLY A 1 215 ? -15.647 5.416 17.141 1.00 98.50 215 GLY A N 1
ATOM 1680 C CA . GLY A 1 215 ? -15.345 5.732 18.536 1.00 98.50 215 GLY A CA 1
ATOM 1681 C C . GLY A 1 215 ? -16.065 4.799 19.507 1.00 98.50 215 GLY A C 1
ATOM 1682 O O . GLY A 1 215 ? -15.439 4.171 20.366 1.00 98.50 215 GLY A O 1
ATOM 1683 N N . LYS A 1 216 ? -17.380 4.663 19.324 1.00 98.56 216 LYS A N 1
ATOM 1684 C CA . LYS A 1 216 ? -18.250 3.790 20.112 1.00 98.56 216 LYS A CA 1
ATOM 1685 C C . LYS A 1 216 ? -17.825 2.326 20.030 1.00 98.56 216 LYS A C 1
ATOM 1687 O O . LYS A 1 216 ? -17.697 1.683 21.070 1.00 98.56 216 LYS A O 1
ATOM 1692 N N . ASN A 1 217 ? -17.596 1.798 18.830 1.00 98.00 217 ASN A N 1
ATOM 1693 C CA .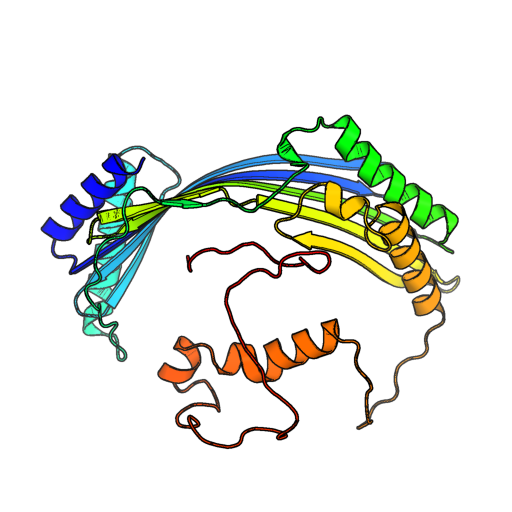 ASN A 1 217 ? -17.223 0.399 18.625 1.00 98.00 217 ASN A CA 1
ATOM 1694 C C . ASN A 1 217 ? -15.898 0.069 19.315 1.00 98.00 217 ASN A C 1
ATOM 1696 O O . ASN A 1 217 ? -15.839 -0.873 20.105 1.00 98.00 217 ASN A O 1
ATOM 1700 N N . ALA A 1 218 ? -14.858 0.885 19.100 1.00 98.31 218 ALA A N 1
ATOM 1701 C CA . ALA A 1 218 ? -13.561 0.689 19.743 1.00 98.31 218 ALA A CA 1
ATOM 1702 C C . ALA A 1 218 ? -13.680 0.660 21.278 1.00 98.31 218 ALA A C 1
ATOM 1704 O O . ALA A 1 218 ? -13.087 -0.200 21.932 1.00 98.31 218 ALA A O 1
ATOM 1705 N N . ALA A 1 219 ? -14.485 1.556 21.852 1.00 98.00 219 ALA A N 1
ATOM 1706 C CA . ALA A 1 219 ? -14.706 1.627 23.290 1.00 98.00 219 ALA A CA 1
ATOM 1707 C C . ALA A 1 219 ? -15.483 0.422 23.843 1.00 98.00 219 ALA A C 1
ATOM 1709 O O . ALA A 1 219 ? -15.061 -0.182 24.834 1.00 98.00 219 ALA A O 1
ATOM 1710 N N . LEU A 1 220 ? -16.581 0.033 23.188 1.00 97.19 220 LEU A N 1
ATOM 1711 C CA . LEU A 1 220 ? -17.386 -1.122 23.590 1.00 97.19 220 LEU A CA 1
ATOM 1712 C C . LEU A 1 220 ? -16.587 -2.424 23.499 1.00 97.19 220 LEU A C 1
ATOM 1714 O O . LEU A 1 220 ? -16.621 -3.226 24.431 1.00 97.19 220 LEU A O 1
ATOM 1718 N N . TRP A 1 221 ? -15.810 -2.612 22.432 1.00 97.19 221 TRP A N 1
ATOM 1719 C CA . TRP A 1 221 ? -14.969 -3.797 22.269 1.00 97.19 221 TRP A CA 1
ATOM 1720 C C . TRP A 1 221 ? -13.833 -3.852 23.292 1.00 97.19 221 TRP A C 1
ATOM 1722 O O . TRP A 1 221 ? -13.508 -4.932 23.781 1.00 97.19 221 TRP A O 1
ATOM 1732 N N . ALA A 1 222 ? -13.223 -2.717 23.651 1.00 96.75 222 ALA A N 1
ATOM 1733 C CA . ALA A 1 222 ? -12.189 -2.684 24.688 1.00 96.75 222 ALA A CA 1
ATOM 1734 C C . ALA A 1 222 ? -12.778 -3.072 26.053 1.00 96.75 222 ALA A C 1
ATOM 1736 O O . ALA A 1 222 ? -12.214 -3.909 26.761 1.00 96.75 222 ALA A O 1
ATOM 1737 N N . LYS A 1 223 ? -13.959 -2.530 26.375 1.00 93.12 223 LYS A N 1
ATOM 1738 C CA . LYS A 1 223 ? -14.729 -2.873 27.574 1.00 93.12 223 LYS A CA 1
ATOM 1739 C C . LYS A 1 223 ? -15.116 -4.355 27.616 1.00 93.12 223 LYS A C 1
ATOM 1741 O O . LYS A 1 223 ? -14.943 -5.002 28.644 1.00 93.12 223 LYS A O 1
ATOM 1746 N N . GLU A 1 224 ? -15.605 -4.913 26.514 1.00 93.75 224 GLU A N 1
ATOM 1747 C CA . GLU A 1 224 ? -15.958 -6.334 26.425 1.00 93.75 224 GLU A CA 1
ATOM 1748 C C . GLU A 1 224 ? -14.727 -7.231 26.642 1.00 93.75 224 GLU A C 1
ATOM 1750 O O . GLU A 1 224 ? -14.756 -8.160 27.462 1.00 93.75 224 GLU A O 1
ATOM 1755 N N . LYS A 1 225 ? -13.605 -6.893 25.988 1.00 93.12 225 LYS A N 1
ATOM 1756 C CA . LYS A 1 225 ? -12.329 -7.610 26.119 1.00 93.12 225 LYS A CA 1
ATOM 1757 C C . LYS A 1 225 ? -11.801 -7.650 27.550 1.00 93.12 225 LYS A C 1
ATOM 1759 O O . LYS A 1 225 ? -11.243 -8.670 27.943 1.00 93.12 225 LYS A O 1
ATOM 1764 N N . LEU A 1 226 ? -12.010 -6.601 28.350 1.00 90.25 226 LEU A N 1
ATOM 1765 C CA . LEU A 1 226 ? -11.603 -6.591 29.764 1.00 90.25 226 LEU A CA 1
ATOM 1766 C C . LEU A 1 226 ? -12.222 -7.722 30.588 1.00 90.25 226 LEU A C 1
ATOM 1768 O O . LEU A 1 226 ? -11.598 -8.208 31.526 1.00 90.25 226 LEU A O 1
ATOM 1772 N N . THR A 1 227 ? -13.443 -8.136 30.253 1.00 88.25 227 THR A N 1
ATOM 1773 C CA . THR A 1 227 ? -14.170 -9.186 30.989 1.00 88.25 227 THR A CA 1
ATOM 1774 C C . THR A 1 227 ? -14.040 -10.569 30.350 1.00 88.25 227 THR A C 1
ATOM 1776 O O . THR A 1 227 ? -14.606 -11.551 30.838 1.00 88.25 227 THR A O 1
ATOM 1779 N N . SER A 1 228 ? -13.296 -10.658 29.248 1.00 89.81 228 SER A N 1
ATOM 1780 C CA . SER A 1 228 ? -13.164 -11.875 28.459 1.00 89.81 228 SER A CA 1
ATOM 1781 C C . SER A 1 228 ? -12.292 -12.910 29.159 1.00 89.81 228 SER A C 1
ATOM 1783 O O . SER A 1 228 ? -11.248 -12.602 29.730 1.00 89.81 228 SER A O 1
ATOM 1785 N N . LYS A 1 229 ? -12.698 -14.178 29.067 1.00 90.75 229 LYS A N 1
ATOM 1786 C CA . LYS A 1 229 ? -11.871 -15.310 29.496 1.00 90.75 229 LYS A CA 1
ATOM 1787 C C . LYS A 1 229 ? -10.940 -15.727 28.366 1.00 90.75 229 LYS A C 1
ATOM 1789 O O . LYS A 1 229 ? -11.263 -15.572 27.190 1.00 90.75 229 LYS A O 1
ATOM 1794 N N . THR A 1 230 ? -9.814 -16.328 28.728 1.00 90.19 230 THR A N 1
ATOM 1795 C CA . THR A 1 230 ? -8.933 -16.987 27.763 1.00 90.19 230 THR A CA 1
ATOM 1796 C C . THR A 1 230 ? -9.704 -18.062 27.000 1.00 90.19 230 THR A C 1
ATOM 1798 O O . THR A 1 230 ? -10.415 -18.872 27.602 1.00 90.19 230 THR A O 1
ATOM 1801 N N . ALA A 1 231 ? -9.566 -18.069 25.674 1.00 92.25 231 ALA A N 1
ATOM 1802 C CA . ALA A 1 231 ? -10.156 -19.108 24.842 1.00 92.25 231 ALA A CA 1
ATOM 1803 C C . ALA A 1 231 ? -9.533 -20.480 25.182 1.00 92.25 231 ALA A C 1
ATOM 1805 O O . ALA A 1 231 ? -8.320 -20.559 25.403 1.00 92.25 231 ALA A O 1
ATOM 1806 N N . PRO A 1 232 ? -10.324 -21.567 25.237 1.00 94.19 232 PRO A N 1
ATOM 1807 C CA . PRO A 1 232 ? -9.791 -22.898 25.499 1.00 94.19 232 PRO A CA 1
ATOM 1808 C C . PRO A 1 232 ? -8.889 -23.364 24.348 1.00 94.19 232 PRO A C 1
ATOM 1810 O O . PRO A 1 232 ? -9.172 -23.112 23.177 1.00 94.19 232 PRO A O 1
ATOM 1813 N N . ALA A 1 233 ? -7.823 -24.094 24.674 1.00 96.00 233 ALA A N 1
ATOM 1814 C CA . ALA A 1 233 ? -6.979 -24.734 23.670 1.00 96.00 233 ALA A CA 1
ATOM 1815 C C . ALA A 1 233 ? -7.680 -25.972 23.084 1.00 96.00 233 ALA A C 1
ATOM 1817 O O . ALA A 1 233 ? -8.252 -26.774 23.823 1.00 96.00 233 ALA A O 1
ATOM 1818 N N . GLY A 1 234 ? -7.619 -26.152 21.763 1.00 95.75 234 GLY A N 1
ATOM 1819 C CA . GLY A 1 234 ? -8.181 -27.328 21.099 1.00 95.75 234 GLY A CA 1
ATOM 1820 C C . GLY A 1 234 ? -8.671 -27.061 19.680 1.00 95.75 234 GLY A C 1
ATOM 1821 O O . GLY A 1 234 ? -8.503 -25.972 19.136 1.00 95.75 234 GLY A O 1
ATOM 1822 N N . LYS A 1 235 ? -9.283 -28.085 19.077 1.00 96.31 235 LYS A N 1
ATOM 1823 C CA . LYS A 1 235 ? -9.946 -27.988 17.772 1.00 96.31 235 LYS A CA 1
ATOM 1824 C C . LYS A 1 235 ? -11.439 -27.780 17.987 1.00 96.31 235 LYS A C 1
ATOM 1826 O O . LYS A 1 235 ? -12.095 -28.624 18.592 1.00 96.31 235 LYS A O 1
ATOM 1831 N N . PHE A 1 236 ? -11.966 -26.687 17.452 1.00 94.88 236 PHE A N 1
ATOM 1832 C CA . PHE A 1 236 ? -13.377 -26.330 17.553 1.00 94.88 236 PHE A CA 1
ATOM 1833 C C . PHE A 1 236 ? -13.925 -25.978 16.178 1.00 94.88 236 PHE A C 1
ATOM 1835 O O . PHE A 1 236 ? -13.196 -25.508 15.304 1.00 94.88 236 PHE A O 1
ATOM 1842 N N . ARG A 1 237 ? -15.231 -26.170 15.994 1.00 94.56 237 ARG A N 1
ATOM 1843 C CA . ARG A 1 237 ? -15.935 -25.557 14.872 1.00 94.56 237 ARG A CA 1
ATOM 1844 C C . ARG A 1 237 ? -16.091 -24.069 15.178 1.00 94.56 237 ARG A C 1
ATOM 1846 O O . ARG A 1 237 ? -16.674 -23.723 16.200 1.00 94.56 237 ARG A O 1
ATOM 1853 N N . ALA A 1 238 ? -15.583 -23.217 14.297 1.00 90.94 238 ALA A N 1
ATOM 1854 C CA . ALA A 1 238 ? -15.713 -21.771 14.407 1.00 90.94 238 ALA A CA 1
ATOM 1855 C C . ALA A 1 238 ? -16.745 -21.251 13.400 1.00 90.94 238 ALA A C 1
ATOM 1857 O O . ALA A 1 238 ? -16.848 -21.762 12.283 1.00 90.94 238 ALA A O 1
ATOM 1858 N N . LEU A 1 239 ? -17.500 -20.237 13.812 1.00 94.25 239 LEU A N 1
ATOM 1859 C CA . LEU A 1 239 ? -18.244 -19.371 12.907 1.00 94.25 239 LEU A CA 1
ATOM 1860 C C . LEU A 1 239 ? -17.463 -18.060 12.818 1.00 94.25 239 LEU A C 1
ATOM 1862 O O . LEU A 1 239 ? -17.201 -17.437 13.846 1.00 94.25 239 LEU A O 1
ATOM 1866 N N . CYS A 1 240 ? -17.052 -17.684 11.611 1.00 91.56 240 CYS A N 1
ATOM 1867 C CA . CYS A 1 240 ? -16.226 -16.506 11.373 1.00 91.56 240 CYS A 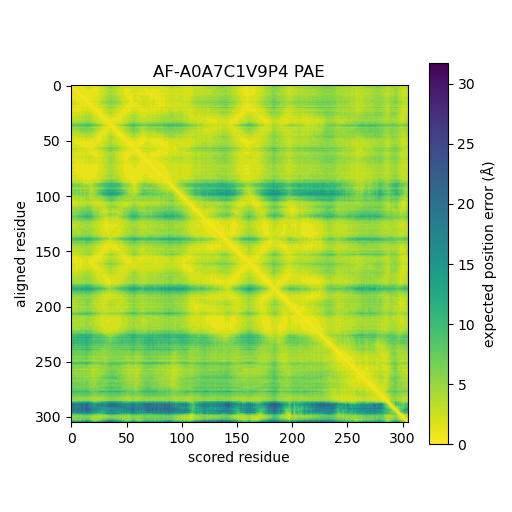CA 1
ATOM 1868 C C . CYS A 1 240 ? -17.058 -15.391 10.741 1.00 91.56 240 CYS A C 1
ATOM 1870 O O . CYS A 1 240 ? -17.931 -15.653 9.917 1.00 91.56 240 CYS A O 1
ATOM 1872 N N . GLU A 1 241 ? -16.753 -14.154 11.122 1.00 92.25 241 GLU A N 1
ATOM 1873 C CA . GLU A 1 241 ? -17.230 -12.957 10.428 1.00 92.25 241 GLU A CA 1
ATOM 1874 C C . GLU A 1 241 ? -16.650 -12.927 8.999 1.00 92.25 241 GLU A C 1
ATOM 1876 O O . GLU A 1 241 ? -15.569 -13.478 8.757 1.00 92.25 241 GLU A O 1
ATOM 1881 N N . ASN A 1 242 ? -17.347 -12.297 8.052 1.00 89.88 242 ASN A N 1
ATOM 1882 C CA . ASN A 1 242 ? -16.956 -12.284 6.640 1.00 89.88 242 ASN A CA 1
ATOM 1883 C C . ASN A 1 242 ? -15.556 -11.692 6.419 1.00 89.88 242 ASN A C 1
ATOM 1885 O O . ASN A 1 242 ? -14.775 -12.227 5.634 1.00 89.88 242 ASN A O 1
ATOM 1889 N N . SER A 1 243 ? -15.210 -10.625 7.141 1.00 86.12 243 SER A N 1
ATOM 1890 C CA . SER A 1 243 ? -13.881 -10.005 7.079 1.00 86.12 243 SER A CA 1
ATOM 1891 C C . SER A 1 243 ? -12.775 -10.968 7.520 1.00 86.12 243 SER A C 1
ATOM 1893 O O . SER A 1 243 ? -11.743 -11.079 6.857 1.00 86.12 243 SER A O 1
ATOM 1895 N N . LEU A 1 244 ? -13.009 -11.733 8.591 1.00 90.44 244 LEU A N 1
ATOM 1896 C CA . LEU A 1 244 ? -12.073 -12.751 9.063 1.00 90.44 244 LEU A CA 1
ATOM 1897 C C . LEU A 1 244 ? -11.974 -13.923 8.081 1.00 90.44 244 LEU A C 1
ATOM 1899 O O . LEU A 1 244 ? -10.881 -14.436 7.868 1.00 90.44 244 LEU A O 1
ATOM 1903 N N . ALA A 1 245 ? -13.083 -14.332 7.458 1.00 91.38 245 ALA A N 1
ATOM 1904 C CA . ALA A 1 245 ? -13.056 -15.346 6.407 1.00 91.38 245 ALA A CA 1
ATOM 1905 C C . ALA A 1 245 ? -12.196 -14.901 5.208 1.00 91.38 245 ALA A C 1
ATOM 1907 O O . ALA A 1 245 ? -11.438 -15.709 4.677 1.00 91.38 245 ALA A O 1
ATOM 1908 N N . GLY A 1 246 ? -12.248 -13.614 4.841 1.00 90.44 246 GLY A N 1
ATOM 1909 C CA . GLY A 1 246 ? -11.366 -13.021 3.832 1.00 90.44 246 GLY A CA 1
ATOM 1910 C C . GLY A 1 246 ? -9.884 -13.097 4.212 1.00 90.44 246 GLY A C 1
ATOM 1911 O O . GLY A 1 246 ? -9.070 -13.524 3.399 1.00 90.44 246 GLY A O 1
ATOM 1912 N N . VAL A 1 247 ? -9.532 -12.780 5.465 1.00 91.88 247 VAL A N 1
ATOM 1913 C CA . VAL A 1 247 ? -8.154 -12.951 5.970 1.00 91.88 247 VAL A CA 1
ATOM 1914 C C . VAL A 1 247 ? -7.735 -14.419 5.922 1.00 91.88 247 VAL A C 1
ATOM 1916 O O . VAL A 1 247 ? -6.653 -14.736 5.448 1.00 91.88 247 VAL A O 1
ATOM 1919 N N . LEU A 1 248 ? -8.598 -15.345 6.349 1.00 92.25 248 LEU A N 1
ATOM 1920 C CA . LEU A 1 248 ? -8.292 -16.772 6.263 1.00 92.25 248 LEU A CA 1
ATOM 1921 C C . LEU A 1 248 ? -8.044 -17.210 4.815 1.00 92.25 248 LEU A C 1
ATOM 1923 O O . LEU A 1 248 ? -7.112 -17.973 4.582 1.00 92.25 248 LEU A O 1
ATOM 1927 N N . ALA A 1 249 ? -8.824 -16.728 3.844 1.00 91.62 249 ALA A N 1
ATOM 1928 C CA . ALA A 1 249 ? -8.595 -17.003 2.425 1.00 91.62 249 ALA A CA 1
ATOM 1929 C C . ALA A 1 249 ? -7.258 -16.418 1.928 1.00 91.62 249 ALA A C 1
ATOM 1931 O O . ALA A 1 249 ? -6.520 -17.107 1.224 1.00 91.62 249 ALA A O 1
ATOM 1932 N N . HIS A 1 250 ? -6.917 -15.196 2.345 1.00 92.62 250 HIS A N 1
ATOM 1933 C CA . HIS A 1 250 ? -5.646 -14.540 2.023 1.00 92.62 250 HIS A CA 1
ATOM 1934 C C . HIS A 1 250 ? -4.437 -15.349 2.516 1.00 92.62 250 HIS A C 1
ATOM 1936 O O . HIS A 1 250 ? -3.549 -15.675 1.733 1.00 92.62 250 HIS A O 1
ATOM 1942 N N . GLU A 1 251 ? -4.446 -15.758 3.785 1.00 92.81 251 GLU A N 1
ATOM 1943 C CA . GLU A 1 251 ? -3.330 -16.494 4.391 1.00 92.81 251 GLU A CA 1
ATOM 1944 C C . GLU A 1 251 ? -3.256 -17.952 3.914 1.00 92.81 251 GLU A C 1
ATOM 1946 O O . GLU A 1 251 ? -2.177 -18.488 3.670 1.00 92.81 251 GLU A O 1
ATOM 1951 N N . SER A 1 252 ? -4.407 -18.628 3.808 1.00 88.75 252 SER A N 1
ATOM 1952 C CA . SER A 1 252 ? -4.444 -20.065 3.494 1.00 88.75 252 SER A CA 1
ATOM 1953 C C . SER A 1 252 ? -4.313 -20.379 2.009 1.00 88.75 252 SER A C 1
ATOM 1955 O O . SER A 1 252 ? -3.951 -21.507 1.679 1.00 88.75 252 SER A O 1
ATOM 1957 N N . PHE A 1 253 ? -4.603 -19.420 1.126 1.00 90.69 253 PHE A N 1
ATOM 1958 C CA . PHE A 1 253 ? -4.535 -19.608 -0.323 1.00 90.69 253 PHE A CA 1
ATOM 1959 C C . PHE A 1 253 ? -3.903 -18.433 -1.062 1.00 90.69 253 PHE A C 1
ATOM 1961 O O . PHE A 1 253 ? -3.080 -18.695 -1.931 1.00 90.69 253 PHE A O 1
ATOM 1968 N N . GLY A 1 254 ? -4.229 -17.182 -0.718 1.00 92.50 254 GLY A N 1
ATOM 1969 C CA . GLY A 1 254 ? -3.751 -15.990 -1.436 1.00 92.50 254 GLY A CA 1
ATOM 1970 C C . GLY A 1 254 ? -2.234 -15.981 -1.637 1.00 92.50 254 GLY A C 1
ATOM 1971 O O . GLY A 1 254 ? -1.769 -16.105 -2.770 1.00 92.50 254 GLY A O 1
ATOM 1972 N N . HIS A 1 255 ? -1.461 -15.978 -0.547 1.00 94.00 255 HIS A N 1
ATOM 1973 C CA . HIS A 1 255 ? 0.006 -16.030 -0.632 1.00 94.00 255 HIS A CA 1
ATOM 1974 C C . HIS A 1 255 ? 0.530 -17.290 -1.338 1.00 94.00 255 HIS A C 1
ATOM 1976 O O . HIS A 1 255 ? 1.535 -17.261 -2.041 1.00 94.00 255 HIS A O 1
ATOM 1982 N N . LEU A 1 256 ? -0.157 -18.427 -1.198 1.00 94.00 256 LEU A N 1
ATOM 1983 C CA . LEU A 1 256 ? 0.277 -19.676 -1.828 1.00 94.00 256 LEU A CA 1
ATOM 1984 C C . LEU A 1 256 ? 0.083 -19.666 -3.352 1.00 94.00 256 LEU A C 1
ATOM 1986 O O . LEU A 1 256 ? 0.689 -20.489 -4.042 1.00 94.00 256 LEU A O 1
ATOM 1990 N N . THR A 1 257 ? -0.757 -18.772 -3.871 1.00 93.81 257 THR A N 1
ATOM 1991 C CA . THR A 1 257 ? -0.999 -18.589 -5.307 1.00 93.81 257 THR A CA 1
ATOM 1992 C C . THR A 1 257 ? -0.129 -17.505 -5.947 1.00 93.81 257 THR A C 1
ATOM 1994 O O . THR A 1 257 ? -0.172 -17.363 -7.167 1.00 93.81 257 THR A O 1
ATOM 1997 N N . GLU A 1 258 ? 0.686 -16.781 -5.172 1.00 94.81 258 GLU A N 1
ATOM 1998 C CA . GLU A 1 258 ? 1.614 -15.776 -5.706 1.00 94.81 258 GLU A CA 1
ATOM 1999 C C . GLU A 1 258 ? 2.644 -16.435 -6.645 1.00 94.81 258 GLU A C 1
ATOM 2001 O O . GLU A 1 258 ? 3.254 -17.468 -6.338 1.00 94.81 258 GLU A O 1
ATOM 2006 N N . GLY A 1 259 ? 2.783 -15.871 -7.850 1.00 91.94 259 GLY A N 1
ATOM 2007 C CA . GLY A 1 259 ? 3.479 -16.518 -8.965 1.00 91.94 259 GLY A CA 1
ATOM 2008 C C . GLY A 1 259 ? 4.967 -16.758 -8.710 1.00 91.94 259 GLY A C 1
ATOM 2009 O O . GLY A 1 259 ? 5.507 -17.787 -9.115 1.00 91.94 259 GLY A O 1
ATOM 2010 N N . ASP A 1 260 ? 5.626 -15.863 -7.982 1.00 91.38 260 ASP A N 1
ATOM 2011 C CA . ASP A 1 260 ? 7.017 -16.012 -7.562 1.00 91.38 260 ASP A CA 1
ATOM 2012 C C . ASP A 1 260 ? 7.204 -17.222 -6.632 1.00 91.38 260 ASP A C 1
ATOM 2014 O O . ASP A 1 260 ? 8.126 -18.023 -6.828 1.00 91.38 260 ASP A O 1
ATOM 2018 N N . PHE A 1 261 ? 6.294 -17.437 -5.680 1.00 93.56 261 PHE A N 1
ATOM 2019 C CA . PHE A 1 261 ? 6.339 -18.576 -4.766 1.00 93.56 261 PHE A CA 1
ATOM 2020 C C . PHE A 1 261 ? 6.017 -19.903 -5.470 1.00 93.56 261 PHE A C 1
ATOM 2022 O O . PHE A 1 261 ? 6.622 -20.941 -5.175 1.00 93.56 261 PHE A O 1
ATOM 2029 N N . VAL A 1 262 ? 5.114 -19.885 -6.454 1.00 93.94 262 VAL A N 1
ATOM 2030 C CA . VAL A 1 262 ? 4.763 -21.065 -7.264 1.00 93.94 262 VAL A CA 1
ATOM 2031 C C . VAL A 1 262 ? 5.885 -21.454 -8.232 1.00 93.94 262 VAL A C 1
ATOM 2033 O O . VAL A 1 262 ? 6.254 -22.633 -8.308 1.00 93.94 262 VAL A O 1
ATOM 2036 N N . VAL A 1 263 ? 6.457 -20.488 -8.957 1.00 90.75 263 VAL A N 1
ATOM 2037 C CA . VAL A 1 263 ? 7.518 -20.728 -9.952 1.00 90.75 263 VAL A CA 1
ATOM 2038 C C . VAL A 1 263 ? 8.826 -21.138 -9.273 1.00 90.75 263 VAL A C 1
ATOM 2040 O O . VAL A 1 263 ? 9.518 -22.037 -9.756 1.00 90.75 263 VAL A O 1
ATOM 2043 N N . SER A 1 264 ? 9.133 -20.569 -8.104 1.00 90.94 264 SER A N 1
ATOM 2044 C CA . SER A 1 264 ? 10.291 -20.969 -7.290 1.00 90.94 264 SER A CA 1
ATOM 2045 C C . SER A 1 264 ? 10.125 -22.315 -6.571 1.00 90.94 264 SER A C 1
ATOM 2047 O O . SER A 1 264 ? 11.065 -22.776 -5.923 1.00 90.94 264 SER A O 1
ATOM 2049 N N . LYS A 1 265 ? 8.965 -22.981 -6.708 1.00 93.62 265 LYS A N 1
ATOM 2050 C CA . LYS A 1 265 ? 8.605 -24.236 -6.017 1.00 93.62 265 LYS A CA 1
ATOM 2051 C C . LYS A 1 265 ? 8.575 -24.119 -4.489 1.00 93.62 265 LYS A C 1
ATOM 2053 O O . LYS A 1 265 ? 8.683 -25.131 -3.798 1.00 93.62 265 LYS A O 1
ATOM 2058 N N . GLY A 1 266 ? 8.439 -22.905 -3.960 1.00 92.69 266 GLY A N 1
ATOM 2059 C CA . GLY A 1 266 ? 8.239 -22.678 -2.532 1.00 92.69 266 GLY A CA 1
ATOM 2060 C C . GLY A 1 266 ? 6.799 -22.957 -2.096 1.00 92.69 266 GLY A C 1
ATOM 2061 O O . GLY A 1 266 ? 6.568 -23.412 -0.976 1.00 92.69 266 GLY A O 1
ATOM 2062 N N . SER A 1 267 ? 5.837 -22.755 -2.999 1.00 95.69 267 SER A N 1
ATOM 2063 C CA . SER A 1 267 ? 4.426 -23.004 -2.723 1.00 95.69 267 SER A CA 1
ATOM 2064 C C . SER A 1 267 ? 4.076 -24.499 -2.751 1.00 95.69 267 SER A C 1
ATOM 2066 O O . SER A 1 267 ? 4.433 -25.196 -3.709 1.00 95.69 267 SER A O 1
ATOM 2068 N N . PRO A 1 268 ? 3.273 -25.002 -1.788 1.00 94.25 268 PRO A N 1
ATOM 2069 C CA . PRO A 1 268 ? 2.689 -26.341 -1.869 1.00 94.25 268 PRO A CA 1
ATOM 2070 C C . PRO A 1 268 ? 1.694 -26.484 -3.034 1.00 94.25 268 PRO A C 1
ATOM 2072 O O . PRO A 1 268 ? 1.270 -27.599 -3.337 1.00 94.25 268 PRO A O 1
ATOM 2075 N N . LEU A 1 269 ? 1.321 -25.376 -3.689 1.00 94.50 269 LEU A N 1
ATOM 2076 C CA . LEU A 1 269 ? 0.455 -25.352 -4.867 1.00 94.50 269 LEU A CA 1
ATOM 2077 C C . LEU A 1 269 ? 1.215 -25.542 -6.188 1.00 94.50 269 LEU A C 1
ATOM 2079 O O . LEU A 1 269 ? 0.605 -25.554 -7.259 1.00 94.50 269 LEU A O 1
ATOM 2083 N N . HIS A 1 270 ? 2.536 -25.734 -6.146 1.00 95.06 270 HIS A N 1
ATOM 2084 C CA . HIS A 1 270 ? 3.302 -26.086 -7.337 1.00 95.06 270 HIS A CA 1
ATOM 2085 C C . HIS A 1 270 ? 2.736 -27.359 -8.002 1.00 95.06 270 HIS A C 1
ATOM 2087 O O . HIS A 1 270 ? 2.583 -28.396 -7.357 1.00 95.06 270 HIS A O 1
ATOM 2093 N N . ASN A 1 271 ? 2.436 -27.281 -9.305 1.00 94.50 271 ASN A N 1
ATOM 2094 C CA . ASN A 1 271 ? 1.787 -28.335 -10.104 1.00 94.50 271 ASN A CA 1
ATOM 2095 C C . ASN A 1 271 ? 0.399 -28.776 -9.604 1.00 94.50 271 ASN A C 1
ATOM 2097 O O . ASN A 1 271 ? 0.007 -29.920 -9.820 1.00 94.50 271 ASN A O 1
ATOM 2101 N N . LYS A 1 272 ? -0.353 -27.883 -8.949 1.00 94.62 272 LYS A N 1
ATOM 2102 C CA . LYS A 1 272 ? -1.714 -28.157 -8.452 1.00 94.62 272 LYS A CA 1
ATOM 2103 C C . LYS A 1 272 ? -2.843 -27.554 -9.282 1.00 94.62 272 LYS A C 1
ATOM 2105 O O . LYS A 1 272 ? -4.007 -27.633 -8.891 1.00 94.62 272 LYS A O 1
ATOM 2110 N N . LEU A 1 273 ? -2.522 -26.978 -10.438 1.00 94.50 273 LEU A N 1
ATOM 2111 C CA . LEU A 1 273 ? -3.524 -26.427 -11.344 1.00 94.50 273 LEU A CA 1
ATOM 2112 C C . LEU A 1 273 ? -4.487 -27.531 -11.820 1.00 94.50 273 LEU A C 1
ATOM 2114 O O . LEU A 1 273 ? -4.054 -28.575 -12.301 1.00 94.50 273 LEU A O 1
ATOM 2118 N N . GLY A 1 274 ? -5.793 -27.292 -11.678 1.00 94.38 274 GLY A N 1
ATOM 2119 C CA . GLY A 1 274 ? -6.847 -28.248 -12.039 1.00 94.38 274 GLY A CA 1
ATOM 2120 C C . GLY A 1 274 ? -7.190 -29.285 -10.960 1.00 94.38 274 GLY A C 1
ATOM 2121 O O . GLY A 1 274 ? -8.148 -30.037 -11.135 1.00 94.38 274 GLY A O 1
ATOM 2122 N N . GLU A 1 275 ? -6.467 -29.328 -9.837 1.00 95.12 275 GLU A N 1
ATOM 2123 C CA . GLU A 1 275 ? -6.802 -30.211 -8.716 1.00 95.12 275 GLU A CA 1
ATOM 2124 C C . GLU A 1 275 ? -7.860 -29.589 -7.783 1.00 95.12 275 GLU A C 1
ATOM 2126 O O . GLU A 1 275 ? -7.936 -28.374 -7.598 1.00 95.12 275 GLU A O 1
ATOM 2131 N N . LYS A 1 276 ? -8.669 -30.435 -7.128 1.00 94.06 276 LYS A N 1
ATOM 2132 C CA . LYS A 1 276 ? -9.581 -30.000 -6.058 1.00 94.06 276 LYS A CA 1
ATOM 2133 C C . LYS A 1 276 ? -8.796 -29.839 -4.755 1.00 94.06 276 LYS A C 1
ATOM 2135 O O . LYS A 1 276 ? -8.430 -30.829 -4.128 1.00 94.06 276 LYS A O 1
ATOM 2140 N N . LEU A 1 277 ? -8.580 -28.593 -4.338 1.00 92.06 277 LEU A N 1
ATOM 2141 C CA . LEU A 1 277 ? -7.775 -28.250 -3.154 1.00 92.06 277 LEU A CA 1
ATOM 2142 C C . LEU A 1 277 ? -8.596 -28.016 -1.879 1.00 92.06 277 LEU A C 1
ATOM 2144 O O . LEU A 1 277 ? -8.046 -27.993 -0.781 1.00 92.06 277 LEU A O 1
ATOM 2148 N N . GLY A 1 278 ? -9.912 -27.850 -2.009 1.00 89.62 278 GLY A N 1
ATOM 2149 C CA . GLY A 1 278 ? -10.790 -27.514 -0.895 1.00 89.62 278 GLY A CA 1
ATOM 2150 C C . GLY A 1 278 ? -12.223 -28.003 -1.077 1.00 89.62 278 GLY A C 1
ATOM 2151 O O . GLY A 1 278 ? -12.535 -28.831 -1.938 1.00 89.62 278 GLY A O 1
ATOM 2152 N N . SER A 1 279 ? -13.102 -27.490 -0.219 1.00 92.69 279 SER A N 1
ATOM 2153 C CA . SER A 1 279 ? -14.544 -27.730 -0.301 1.00 92.69 279 SER A CA 1
ATOM 2154 C C . SER A 1 279 ? -15.120 -27.182 -1.609 1.00 92.69 279 SER A C 1
ATOM 2156 O O . SER A 1 279 ? -14.703 -26.131 -2.080 1.00 92.69 279 SER A O 1
ATOM 2158 N N . GLU A 1 280 ? -16.132 -27.851 -2.161 1.00 95.31 280 GLU A N 1
ATOM 2159 C CA . GLU A 1 280 ? -16.871 -27.370 -3.342 1.00 95.31 280 GLU A CA 1
ATOM 2160 C C . GLU A 1 280 ? -17.764 -26.156 -3.059 1.00 95.31 280 GLU A C 1
ATOM 2162 O O . GLU A 1 280 ? -18.270 -25.528 -3.981 1.00 95.31 280 GLU A O 1
ATOM 2167 N N . HIS A 1 281 ? -17.950 -25.818 -1.783 1.00 94.12 281 HIS A N 1
ATOM 2168 C CA . HIS A 1 281 ? -18.698 -24.635 -1.362 1.00 94.12 281 HIS A CA 1
ATOM 2169 C C . HIS A 1 281 ? -17.850 -23.357 -1.345 1.00 94.12 281 HIS A C 1
ATOM 2171 O O . HIS A 1 281 ? -18.363 -22.305 -0.974 1.00 94.12 281 HIS A O 1
ATOM 2177 N N . VAL A 1 282 ? -16.556 -23.441 -1.672 1.00 91.38 282 VAL A N 1
ATOM 2178 C CA . VAL A 1 282 ? -15.625 -22.313 -1.595 1.00 91.38 282 VAL A CA 1
ATOM 2179 C C . VAL A 1 282 ? -15.119 -21.965 -2.989 1.00 91.38 282 VAL A C 1
ATOM 2181 O O . VAL A 1 282 ? -14.611 -22.813 -3.716 1.00 91.38 282 VAL A O 1
ATOM 2184 N N . THR A 1 283 ? -15.229 -20.689 -3.340 1.00 92.31 283 THR A N 1
ATOM 2185 C CA . THR A 1 283 ? -14.594 -20.086 -4.512 1.00 92.31 283 THR A CA 1
ATOM 2186 C C . THR A 1 283 ? -13.874 -18.834 -4.033 1.00 92.31 283 THR A C 1
ATOM 2188 O O . THR A 1 283 ? -14.481 -17.998 -3.368 1.00 92.31 283 THR A O 1
ATOM 2191 N N . ILE A 1 284 ? -12.575 -18.744 -4.314 1.00 91.56 284 ILE A N 1
ATOM 2192 C CA . ILE A 1 284 ? -11.724 -17.603 -3.961 1.00 91.56 284 ILE A CA 1
ATOM 2193 C C . ILE A 1 284 ? -11.327 -16.941 -5.275 1.00 91.56 284 ILE A C 1
ATOM 2195 O O . ILE A 1 284 ? -10.888 -17.633 -6.192 1.00 91.56 284 ILE A O 1
ATOM 2199 N N . ILE A 1 285 ? -11.522 -15.628 -5.368 1.00 89.38 285 ILE A N 1
ATOM 2200 C CA . ILE A 1 285 ? -11.254 -14.847 -6.573 1.00 89.38 285 ILE A CA 1
ATOM 2201 C C . ILE A 1 285 ? -10.445 -13.620 -6.158 1.00 89.38 285 ILE A C 1
ATOM 2203 O O . ILE A 1 285 ? -10.834 -12.922 -5.220 1.00 89.38 285 ILE A O 1
ATOM 2207 N N . ASP A 1 286 ? -9.336 -13.381 -6.850 1.00 87.12 286 ASP A N 1
ATOM 2208 C CA . ASP A 1 286 ? -8.649 -12.094 -6.856 1.00 87.12 286 ASP A CA 1
ATOM 2209 C C . ASP A 1 286 ? -8.972 -11.403 -8.185 1.00 87.12 286 ASP A C 1
ATOM 2211 O O . ASP A 1 286 ? -8.653 -11.925 -9.252 1.00 87.12 286 ASP A O 1
ATOM 2215 N N . GLU A 1 287 ? -9.693 -10.283 -8.124 1.00 79.12 287 GLU A N 1
ATOM 2216 C CA . GLU A 1 287 ? -10.181 -9.573 -9.314 1.00 79.12 287 GLU A CA 1
ATOM 2217 C C . GLU A 1 287 ? -9.453 -8.246 -9.555 1.00 79.12 287 GLU A C 1
ATOM 2219 O O . GLU A 1 287 ? -9.713 -7.602 -10.567 1.00 79.12 287 GLU A O 1
ATOM 2224 N N . GLY A 1 288 ? -8.598 -7.781 -8.633 1.00 74.19 288 GLY A N 1
ATOM 2225 C CA . GLY A 1 288 ? -7.918 -6.478 -8.739 1.00 74.19 288 GLY A CA 1
ATOM 2226 C C . GLY A 1 288 ? -8.839 -5.241 -8.787 1.00 74.19 288 GLY A C 1
ATOM 2227 O O . GLY A 1 288 ? -8.367 -4.107 -8.752 1.00 74.19 288 GLY A O 1
ATOM 2228 N N . ILE A 1 289 ? -10.163 -5.415 -8.833 1.00 68.81 289 ILE A N 1
ATOM 2229 C CA . ILE A 1 289 ? -11.146 -4.332 -8.878 1.00 68.81 289 ILE A CA 1
ATOM 2230 C C . ILE A 1 289 ? -11.499 -3.931 -7.448 1.00 68.81 289 ILE A C 1
ATOM 2232 O O . ILE A 1 289 ? -11.955 -4.753 -6.652 1.00 68.81 289 ILE A O 1
ATOM 2236 N N . VAL A 1 290 ? -11.367 -2.643 -7.113 1.00 64.69 290 VAL A N 1
ATOM 2237 C CA . VAL A 1 290 ? -11.923 -2.166 -5.840 1.00 64.69 290 VAL A CA 1
ATOM 2238 C C . VAL A 1 290 ? -13.440 -2.187 -5.911 1.00 64.69 290 VAL A C 1
ATOM 2240 O O . VAL A 1 290 ? -14.010 -1.581 -6.827 1.00 64.69 290 VAL A O 1
ATOM 2243 N N . PRO A 1 291 ? -14.104 -2.843 -4.942 1.00 62.81 291 PRO A N 1
ATOM 2244 C CA . PRO A 1 291 ? -15.555 -2.870 -4.874 1.00 62.81 291 PRO A CA 1
ATOM 2245 C C . PRO A 1 291 ? -16.129 -1.455 -4.964 1.00 62.81 291 PRO A C 1
ATOM 2247 O O . PRO A 1 291 ? -15.586 -0.524 -4.384 1.00 62.81 291 PRO A O 1
ATOM 2250 N N . LYS A 1 292 ? -17.246 -1.261 -5.663 1.00 65.12 292 LYS A N 1
ATOM 2251 C CA . LYS A 1 292 ? -18.004 -0.004 -5.567 1.00 65.12 292 LYS A CA 1
ATOM 2252 C C . LYS A 1 292 ? -18.965 -0.079 -4.374 1.00 65.12 292 LYS A C 1
ATOM 2254 O O . LYS A 1 292 ? -19.429 -1.157 -4.012 1.00 65.12 292 LYS A O 1
ATOM 2259 N N . GLY A 1 293 ? -19.296 1.065 -3.775 1.00 66.56 293 GLY A N 1
ATOM 2260 C CA . GLY A 1 293 ? -20.321 1.157 -2.726 1.00 66.56 293 GLY A CA 1
ATOM 2261 C C . GLY A 1 293 ? -19.771 1.253 -1.300 1.00 66.56 293 GLY A C 1
ATOM 2262 O O . GLY A 1 293 ? -18.798 1.961 -1.043 1.00 66.56 293 GLY A O 1
ATOM 2263 N N . GLU A 1 294 ? -20.445 0.605 -0.348 1.00 61.81 294 GLU A N 1
ATOM 2264 C CA . GLU A 1 294 ? -20.271 0.869 1.090 1.00 61.81 294 GLU A CA 1
ATOM 2265 C C . GLU A 1 294 ? -19.086 0.116 1.725 1.00 61.81 294 GLU A C 1
ATOM 2267 O O . GLU A 1 294 ? -18.551 0.557 2.739 1.00 61.81 294 GLU A O 1
ATOM 2272 N N . ASN A 1 295 ? -18.588 -0.962 1.111 1.00 63.22 295 ASN A N 1
ATOM 2273 C CA . ASN A 1 295 ? -17.562 -1.848 1.696 1.00 63.22 295 ASN A CA 1
ATOM 2274 C C . ASN A 1 295 ? -16.140 -1.632 1.145 1.00 63.22 295 ASN A C 1
ATOM 2276 O O . ASN A 1 295 ? -15.317 -2.544 1.142 1.00 63.22 295 ASN A O 1
ATOM 2280 N N . ILE A 1 296 ? -15.834 -0.419 0.680 1.00 70.25 296 ILE A N 1
ATOM 2281 C CA . ILE A 1 296 ? -14.489 -0.065 0.207 1.00 70.25 296 ILE A CA 1
ATOM 2282 C C . ILE A 1 296 ? -13.525 0.032 1.387 1.00 70.25 296 ILE A C 1
ATOM 2284 O O . ILE A 1 296 ? -13.543 1.027 2.115 1.00 70.25 296 ILE A O 1
ATOM 2288 N N . CYS A 1 297 ? -12.686 -0.992 1.537 1.00 65.81 297 CYS A N 1
ATOM 2289 C CA . CYS A 1 297 ? -11.645 -1.071 2.563 1.00 65.81 297 CYS A CA 1
ATOM 2290 C C . CYS A 1 297 ? -10.215 -1.129 1.990 1.00 65.81 297 CYS A C 1
ATOM 2292 O O . CYS A 1 297 ? -9.258 -1.299 2.744 1.00 65.81 297 CYS A O 1
ATOM 2294 N N . SER A 1 298 ? -10.059 -1.008 0.668 1.00 75.50 298 SER A N 1
ATOM 2295 C CA . SER A 1 298 ? -8.789 -1.177 -0.045 1.00 75.50 298 SER A CA 1
ATOM 2296 C C . SER A 1 298 ? -8.381 0.070 -0.832 1.00 75.50 298 SER A C 1
ATOM 2298 O O . SER A 1 298 ? -9.178 0.983 -1.076 1.00 75.50 298 SER A O 1
ATOM 2300 N N . LEU A 1 299 ? -7.098 0.115 -1.193 1.00 83.12 299 LEU A N 1
ATOM 2301 C CA . LEU A 1 299 ? -6.563 1.053 -2.172 1.00 83.12 299 LEU A CA 1
ATOM 2302 C C . LEU A 1 299 ? -7.083 0.670 -3.562 1.00 83.12 299 LEU A C 1
ATOM 2304 O O . LEU A 1 299 ? -6.999 -0.490 -3.955 1.00 83.12 299 LEU A O 1
ATOM 2308 N N . TRP A 1 300 ? -7.588 1.650 -4.305 1.00 86.81 300 TRP A N 1
ATOM 2309 C CA . TRP A 1 300 ? -7.898 1.521 -5.723 1.00 86.81 300 TRP A CA 1
ATOM 2310 C C . TRP A 1 300 ? -6.629 1.449 -6.538 1.00 86.81 300 TRP A C 1
ATOM 2312 O O . TRP A 1 300 ? -5.976 2.467 -6.730 1.00 86.81 300 TRP A O 1
ATOM 2322 N N . LEU A 1 301 ? -6.315 0.235 -6.983 1.00 86.62 301 LEU A N 1
ATOM 2323 C CA . LEU A 1 301 ? -5.170 -0.105 -7.806 1.00 86.62 301 LEU A CA 1
ATOM 2324 C C . LEU A 1 301 ? -5.671 -0.420 -9.227 1.00 86.62 301 LEU A C 1
ATOM 2326 O O . LEU A 1 301 ? -6.209 -1.500 -9.452 1.00 86.62 301 LEU A O 1
ATOM 2330 N N . PRO A 1 302 ? -5.605 0.534 -10.170 1.00 84.88 302 PRO A N 1
ATOM 2331 C CA . PRO A 1 302 ? -6.191 0.353 -11.499 1.00 84.88 302 PRO A CA 1
ATOM 2332 C C . PRO A 1 302 ? -5.339 -0.472 -12.473 1.00 84.88 302 PRO A C 1
ATOM 2334 O O . PRO A 1 302 ? -5.837 -0.870 -13.522 1.00 84.88 302 PRO A O 1
ATOM 2337 N N . PHE A 1 303 ? -4.069 -0.672 -12.142 1.00 84.69 303 PHE A N 1
ATOM 2338 C CA . PHE A 1 303 ? -3.100 -1.542 -12.801 1.00 84.69 303 PHE A CA 1
ATOM 2339 C C . PHE A 1 303 ? -2.056 -1.915 -11.742 1.00 84.69 303 PHE A C 1
ATOM 2341 O O . PHE A 1 303 ? -1.933 -1.205 -10.740 1.00 84.69 303 PHE A O 1
ATOM 2348 N N . ASP A 1 304 ? -1.370 -3.038 -11.916 1.00 77.94 304 ASP A N 1
ATOM 2349 C CA . ASP A 1 304 ? -0.299 -3.446 -11.011 1.00 77.94 304 ASP A CA 1
ATOM 2350 C C . ASP A 1 304 ? 0.854 -2.433 -11.032 1.00 77.94 304 ASP A C 1
ATOM 2352 O O . ASP A 1 304 ? 1.082 -1.764 -12.036 1.00 77.94 304 ASP A O 1
ATOM 2356 N N . ASP A 1 305 ? 1.539 -2.260 -9.892 1.00 59.91 305 ASP A N 1
ATOM 2357 C CA . ASP A 1 305 ? 2.712 -1.381 -9.849 1.00 59.91 305 ASP A CA 1
ATOM 2358 C C . ASP A 1 305 ? 3.812 -1.974 -10.717 1.00 59.91 305 ASP A C 1
ATOM 2360 O O . ASP A 1 305 ? 4.463 -2.978 -10.318 1.00 59.91 305 ASP A O 1
#

Mean predicted aligned error: 4.83 Å

Solvent-accessible surface area (backbone atoms only — not comparable to full-atom values): 16773 Å² total; per-residue (Å²): 109,66,70,61,51,53,53,42,44,58,54,43,38,77,74,62,40,78,40,32,40,41,38,37,41,39,38,39,40,37,39,38,32,35,44,75,91,38,79,79,39,82,47,77,44,80,47,53,36,36,41,25,45,21,29,27,87,31,20,70,11,68,31,57,34,68,51,88,50,67,71,47,46,44,52,21,44,50,49,3,41,50,44,2,60,69,43,34,88,73,60,89,72,66,59,81,84,79,90,65,85,55,53,68,85,42,79,46,65,69,89,57,89,40,53,67,88,80,55,57,71,65,63,57,48,47,49,42,50,40,17,51,50,30,18,62,77,53,36,53,57,70,77,45,43,37,32,38,41,36,38,39,36,42,47,32,38,45,35,38,71,70,57,26,33,37,38,34,37,52,46,33,34,34,41,36,25,37,22,28,20,46,48,97,91,64,54,75,26,73,23,62,26,70,50,38,14,43,55,25,54,62,56,44,71,36,88,82,45,22,41,44,43,26,8,30,50,5,14,43,47,8,46,53,51,66,75,56,75,83,79,81,90,80,91,75,93,79,87,72,56,71,71,56,48,51,52,49,48,40,71,76,41,48,64,44,65,36,64,69,38,29,74,71,59,72,18,92,52,45,93,43,84,94,60,88,87,69,65,91,90,64,86,87,82,89,78,72,67,64,65,83,76,90,81,50,66,49,69,61,50,94,62,86,133

Nearest PDB structures (foldseek):
  3qtd-assembly2_B  TM=8.663E-01  e=2.904E-17  Pseudomonas aeruginosa
  5njc-assembly1_A  TM=8.163E-01  e=1.533E-16  Escherichia coli str. K-12 substr. MG1655
  5njf-assembly1_A  TM=8.008E-01  e=1.727E-16  Escherichia coli K-12
  1vpb-assembly1_A-2  TM=8.200E-01  e=3.629E-14  Bacteroides thetaiotaomicron VPI-5482
  6j6a-assembly1_B  TM=7.242E-01  e=1.264E-13  Thermococcus kodakarensis KOD1

Foldseek 3Di:
DLVLVLVLQVVVVVVPFPKKKKKWWWKWKFKWKDKPNHTPDTDIDTFIKMKMWTAHLQFIFIFMDSDPDSVRSNVRNVVRVVRRVVCNVPDPGGDDDDDDQAAPDAEEEDDEDAAPVPDDPVVQVVLQVLLQVLLVVQADQWPMKMKMWMKMWTWMWMAMPSGHTYIYIWIKIKIKIKTWHADPVGDIFIFMDMAMESYHCVLCVDPCNPSNNRSNVRRVVNRVRVPDDDDDDDDDDDDDDPVVVVVCCCVVPVVLPPPVCQVVVVHPCNVVPPPDPDDPVDDDDDDLAQDPDNPGRYINDPDDD

pLDDT: mean 93.64, std 6.62, range [59.91, 98.81]